Protein 4O2H (pdb70)

Foldseek 3Di:
DDLQPADFDEADPVQANEDELVRLLVDDKDWDDKDFDVVVVVVCVVVVQQFPTKIKTKIWDDIGRVRYIKIKMAIWTQHPVPRDIGGVVLDIDMRYYAYPVRHDPDVVTSVSNSVSCVVVVVVVVNVVNHVVVVD/DLQPADFDEPDVVQANEDELVCLLVDDKDWDDKDWDVVVVVVVVVVVQQFPTKTKTKIWDDIHRVRYIKIKMAIWTQGPVPRDIDGPPLDIDMRYYDVDPDVVVSNSNSVSVVVHPVVVVRVVNHVVVVD

InterPro domains:
  IPR032598 Transcriptional regulator RsaM-like [PF16245] (13-130)

GO terms:
  GO:0042802 identical protein binding (F, IPI)

Organism: Burkholderia cenocepacia (strain ATCC BAA-245 / DSM 16553 / LMG 16656 / NCTC 13227 / J2315 / CF5610) (NCBI:txid216591)

Secondary structure (DSSP, 8-state):
--GGGS--B---TTS----BHHHHHT---EEEEEEE-HHHHHHHHHTT--EEEEEEEEEEE--BTTB--EEEEEEEEEETTT--EEEGGG--EE---B-TTS-B---HHHHHHHHHHHHTTHHHHHHHHHHHTT-/-GGGS--B---TTSPPP--HHHHHT---EEEEEEE-HHHHHHHHTTT--EEEEEEEEEEE--BTTB--EEEEEEEEEETTT--EEEEEEEEEE---------HHHHHHHHHHHTTTHHHHHHHHHHHTT-

Nearest PDB structures (foldseek):
  4o2h-assembly1_A-2  TM=1.007E+00  e=1.535E-26  Burkholderia cenocepacia J2315
  4o2h-assembly2_B-3  TM=9.727E-01  e=3.942E-23  Burkholderia cenocepacia J2315
  6k7d-assembly1_A  TM=4.482E-01  e=2.600E+00  Escherichia coli K-12
  2mzv-assembly1_A  TM=3.251E-01  e=5.460E+00  Sesamum indicum
  4o2h-assembly2_B-3  TM=1.008E+00  e=3.196E-25  Burkholderia cenocepacia J2315

B-factor: mean 65.1, std 18.26, range [24.28, 140.88]

Structure (mmCIF, N/CA/C/O backbone):
data_4O2H
#
_entry.id   4O2H
#
_cell.length_a   69.146
_cell.length_b   69.146
_cell.length_c   216.772
_cell.angle_alpha   90.00
_cell.angle_beta   90.00
_cell.angle_gamma   120.00
#
_symmetry.space_group_name_H-M   'P 61 2 2'
#
loop_
_entity.id
_entity.type
_entity.pdbx_description
1 polymer 'protein BCAM1869'
2 water water
#
loop_
_atom_site.group_PDB
_atom_site.id
_atom_site.type_symbol
_atom_site.label_atom_id
_atom_site.label_alt_id
_atom_site.label_comp_id
_atom_site.label_asym_id
_atom_site.label_entity_id
_atom_site.label_seq_id
_atom_site.pdbx_PDB_ins_code
_atom_site.Cartn_x
_atom_site.Cartn_y
_atom_site.Cartn_z
_atom_site.occupancy
_atom_site.B_iso_or_equiv
_atom_site.auth_seq_id
_atom_site.auth_comp_id
_atom_site.auth_asym_id
_atom_site.auth_atom_id
_atom_site.pdbx_PDB_model_num
ATOM 1 N N . THR A 1 5 ? 22.150 -36.165 7.868 1.00 117.28 2 THR A N 1
ATOM 2 C CA . THR A 1 5 ? 23.604 -36.211 7.682 1.00 117.97 2 THR A CA 1
ATOM 3 C C . THR A 1 5 ? 24.215 -34.795 7.865 1.00 117.53 2 THR A C 1
ATOM 4 O O . THR A 1 5 ? 23.603 -33.928 8.505 1.00 115.62 2 THR A O 1
ATOM 8 N N . SER A 1 6 ? 25.427 -34.576 7.308 1.00 112.23 3 SER A N 1
ATOM 9 C CA . SER A 1 6 ? 26.122 -33.289 7.346 1.00 109.81 3 SER A CA 1
ATOM 10 C C . SER A 1 6 ? 25.373 -32.258 6.479 1.00 107.24 3 SER A C 1
ATOM 11 O O . SER A 1 6 ? 24.719 -32.667 5.503 1.00 103.90 3 SER A O 1
ATOM 14 N N . PRO A 1 7 ? 25.474 -30.928 6.786 1.00 101.38 4 PRO A N 1
ATOM 15 C CA . PRO A 1 7 ? 24.764 -29.923 5.963 1.00 96.04 4 PRO A CA 1
ATOM 16 C C . PRO A 1 7 ? 25.122 -29.970 4.481 1.00 94.57 4 PRO A C 1
ATOM 17 O O . PRO A 1 7 ? 24.321 -29.518 3.678 1.00 91.68 4 PRO A O 1
ATOM 21 N N . LEU A 1 8 ? 26.289 -30.543 4.121 1.00 90.52 5 LEU A N 1
ATOM 22 C CA . LEU A 1 8 ? 26.786 -30.662 2.741 1.00 88.20 5 LEU A CA 1
ATOM 23 C C . LEU A 1 8 ? 25.923 -31.587 1.869 1.00 91.07 5 LEU A C 1
ATOM 24 O O . LEU A 1 8 ? 26.009 -31.537 0.638 1.00 89.05 5 LEU A O 1
ATOM 29 N N . LEU A 1 9 ? 25.111 -32.436 2.506 1.00 88.87 6 LEU A N 1
ATOM 30 C CA . LEU A 1 9 ? 24.227 -33.384 1.826 1.00 87.16 6 LEU A CA 1
ATOM 31 C C . LEU A 1 9 ? 22.761 -33.084 2.150 1.00 86.40 6 LEU A C 1
ATOM 32 O O . LEU A 1 9 ? 21.888 -33.890 1.846 1.00 85.76 6 LEU A O 1
ATOM 37 N N . HIS A 1 10 ? 22.487 -31.905 2.729 1.00 81.45 7 HIS A N 1
ATOM 38 C CA . HIS A 1 10 ? 21.122 -31.453 3.000 1.00 80.63 7 HIS A CA 1
ATOM 39 C C . HIS A 1 10 ? 20.425 -31.189 1.645 1.00 78.77 7 HIS A C 1
ATOM 40 O O . HIS A 1 10 ? 21.121 -30.887 0.666 1.00 76.75 7 HIS A O 1
ATOM 47 N N . PRO A 1 11 ? 19.090 -31.367 1.514 1.00 73.06 8 PRO A N 1
ATOM 48 C CA . PRO A 1 11 ? 18.467 -31.159 0.188 1.00 69.68 8 PRO A CA 1
ATOM 49 C C . PRO A 1 11 ? 18.700 -29.754 -0.393 1.00 68.45 8 PRO A C 1
ATOM 50 O O . PRO A 1 11 ? 18.749 -28.786 0.366 1.00 67.28 8 PRO A O 1
ATOM 54 N N . VAL A 1 12 ? 18.875 -29.659 -1.722 1.00 62.09 9 VAL A N 1
ATOM 55 C CA . VAL A 1 12 ? 18.940 -28.371 -2.445 1.00 59.78 9 VAL A CA 1
ATOM 56 C C . VAL A 1 12 ? 17.470 -27.910 -2.482 1.00 62.40 9 VAL A C 1
ATOM 57 O O . VAL A 1 12 ? 16.664 -28.577 -3.123 1.00 61.16 9 VAL A O 1
ATOM 61 N N . PRO A 1 13 ? 17.045 -26.909 -1.684 1.00 59.82 10 PRO A N 1
ATOM 62 C CA . PRO A 1 13 ? 15.618 -26.544 -1.709 1.00 58.64 10 PRO A CA 1
ATOM 63 C C . PRO A 1 13 ? 15.247 -25.752 -2.945 1.00 61.43 10 PRO A C 1
ATOM 64 O O . PRO A 1 13 ? 16.035 -24.967 -3.452 1.00 60.31 10 PRO A O 1
ATOM 68 N N . GLY A 1 14 ? 14.057 -26.001 -3.441 1.00 57.59 11 GLY A N 1
ATOM 69 C CA . GLY A 1 14 ? 13.512 -25.237 -4.539 1.00 53.67 11 GLY A CA 1
ATOM 70 C C . GLY A 1 14 ? 12.601 -24.193 -3.922 1.00 56.04 11 GLY A C 1
ATOM 71 O O . GLY A 1 14 ? 12.457 -24.115 -2.689 1.00 57.94 11 GLY A O 1
ATOM 72 N N . PRO A 1 15 ? 11.950 -23.368 -4.748 1.00 49.08 12 PRO A N 1
ATOM 73 C CA . PRO A 1 15 ? 10.984 -22.408 -4.195 1.00 48.45 12 PRO A CA 1
ATOM 74 C C . PRO A 1 15 ? 9.824 -23.093 -3.450 1.00 55.08 12 PRO A C 1
ATOM 75 O O . PRO A 1 15 ? 9.631 -24.314 -3.558 1.00 55.69 12 PRO A O 1
ATOM 79 N N . SER A 1 16 ? 8.998 -22.284 -2.769 1.00 50.32 13 SER A N 1
ATOM 80 C CA . SER A 1 16 ? 7.734 -22.728 -2.209 1.00 50.16 13 SER A CA 1
ATOM 81 C C . SER A 1 16 ? 6.836 -23.178 -3.380 1.00 53.92 13 SER A C 1
ATOM 82 O O . SER A 1 16 ? 7.102 -22.759 -4.505 1.00 51.03 13 SER A O 1
ATOM 85 N N . PRO A 1 17 ? 5.756 -23.980 -3.159 1.00 52.11 14 PRO A N 1
ATOM 86 C CA . PRO A 1 17 ? 4.923 -24.433 -4.296 1.00 50.33 14 PRO A CA 1
ATOM 87 C C . PRO A 1 17 ? 4.378 -23.286 -5.169 1.00 54.92 14 PRO A C 1
ATOM 88 O O . PRO A 1 17 ? 4.176 -23.486 -6.363 1.00 55.57 14 PRO A O 1
ATOM 92 N N . ASP A 1 18 ? 4.193 -22.074 -4.601 1.00 52.81 15 ASP A N 1
ATOM 93 C CA . ASP A 1 18 ? 3.706 -20.905 -5.352 1.00 50.88 15 ASP A CA 1
ATOM 94 C C . ASP A 1 18 ? 4.850 -20.203 -6.137 1.00 53.69 15 ASP A C 1
ATOM 95 O O . ASP A 1 18 ? 4.591 -19.213 -6.811 1.00 54.04 15 ASP A O 1
ATOM 100 N N . GLY A 1 19 ? 6.078 -20.742 -6.087 1.00 49.43 16 GLY A N 1
ATOM 101 C CA . GLY A 1 19 ? 7.216 -20.228 -6.862 1.00 46.19 16 GLY A CA 1
ATOM 102 C C . GLY A 1 19 ? 8.145 -19.219 -6.201 1.00 48.28 16 GLY A C 1
ATOM 103 O O . GLY A 1 19 ? 9.126 -18.807 -6.817 1.00 47.18 16 GLY A O 1
ATOM 104 N N . TYR A 1 20 ? 7.866 -18.806 -4.959 1.00 45.24 17 TYR A N 1
ATOM 105 C CA . TYR A 1 20 ? 8.742 -17.865 -4.248 1.00 44.19 17 TYR A CA 1
ATOM 106 C C . TYR A 1 20 ? 9.615 -18.558 -3.247 1.00 48.63 17 TYR A C 1
ATOM 107 O O . TYR A 1 20 ? 9.159 -19.502 -2.604 1.00 48.76 17 TYR A O 1
ATOM 116 N N . VAL A 1 21 ? 10.876 -18.089 -3.124 1.00 46.71 18 VAL A N 1
ATOM 117 C CA . VAL A 1 21 ? 11.875 -18.473 -2.104 1.00 47.73 18 VAL A CA 1
ATOM 118 C C . VAL A 1 21 ? 11.609 -17.557 -0.910 1.00 52.96 18 VAL A C 1
ATOM 119 O O . VAL A 1 21 ? 11.760 -16.345 -1.050 1.00 53.47 18 VAL A O 1
ATOM 123 N N . ARG A 1 22 ? 11.171 -18.101 0.227 1.00 51.52 19 ARG A N 1
ATOM 124 C CA . ARG A 1 22 ? 10.809 -17.282 1.390 1.00 51.01 19 ARG A CA 1
ATOM 125 C C . ARG A 1 22 ? 11.980 -17.055 2.306 1.00 58.01 19 ARG A C 1
ATOM 126 O O . ARG A 1 22 ? 12.631 -18.000 2.751 1.00 59.26 19 ARG A O 1
ATOM 134 N N . LEU A 1 23 ? 12.297 -15.766 2.516 1.00 55.70 20 LEU A N 1
ATOM 135 C CA . LEU A 1 23 ? 13.463 -15.335 3.280 1.00 55.79 20 LEU A CA 1
ATOM 136 C C . LEU A 1 23 ? 13.104 -14.229 4.243 1.00 61.15 20 LEU A C 1
ATOM 137 O O . LEU A 1 23 ? 12.394 -13.288 3.873 1.00 59.74 20 LEU A O 1
ATOM 142 N N . SER A 1 24 ? 13.642 -14.312 5.464 1.00 60.98 21 SER A N 1
ATOM 143 C CA . SER A 1 24 ? 13.437 -13.287 6.490 1.00 62.07 21 SER A CA 1
ATOM 144 C C . SER A 1 24 ? 14.171 -12.000 6.137 1.00 65.88 21 SER A C 1
ATOM 145 O O . SER A 1 24 ? 15.104 -12.003 5.335 1.00 62.69 21 SER A O 1
ATOM 148 N N . GLU A 1 25 ? 13.758 -10.912 6.789 1.00 65.41 22 GLU A N 1
ATOM 149 C CA . GLU A 1 25 ? 14.308 -9.562 6.693 1.00 64.38 22 GLU A CA 1
ATOM 150 C C . GLU A 1 25 ? 15.862 -9.620 6.877 1.00 66.67 22 GLU A C 1
ATOM 151 O O . GLU A 1 25 ? 16.595 -9.036 6.074 1.00 65.38 22 GLU A O 1
ATOM 157 N N . GLY A 1 26 ? 16.309 -10.384 7.882 1.00 62.50 23 GLY A N 1
ATOM 158 C CA . GLY A 1 26 ? 17.707 -10.598 8.226 1.00 62.33 23 GLY A CA 1
ATOM 159 C C . GLY A 1 26 ? 18.473 -11.414 7.212 1.00 63.22 23 GLY A C 1
ATOM 160 O O . GLY A 1 26 ? 19.572 -11.029 6.812 1.00 61.03 23 GLY A O 1
ATOM 161 N N . ALA A 1 27 ? 17.903 -12.555 6.803 1.00 60.66 24 ALA A N 1
ATOM 162 C CA . ALA A 1 27 ? 18.461 -13.448 5.781 1.00 59.93 24 ALA A CA 1
ATOM 163 C C . ALA A 1 27 ? 18.669 -12.711 4.434 1.00 60.80 24 ALA A C 1
ATOM 164 O O . ALA A 1 27 ? 19.599 -13.034 3.691 1.00 60.29 24 ALA A O 1
ATOM 166 N N . LEU A 1 28 ? 17.790 -11.734 4.153 1.00 53.94 25 LEU A N 1
ATOM 167 C CA . LEU A 1 28 ? 17.754 -10.888 2.968 1.00 52.24 25 LEU A CA 1
ATOM 168 C C . LEU A 1 28 ? 18.843 -9.821 3.052 1.00 55.91 25 LEU A C 1
ATOM 169 O O . LEU A 1 28 ? 19.472 -9.509 2.034 1.00 54.05 25 LEU A O 1
ATOM 174 N N . ALA A 1 29 ? 19.097 -9.292 4.266 1.00 51.67 26 ALA A N 1
ATOM 175 C CA . ALA A 1 29 ? 20.172 -8.327 4.516 1.00 50.99 26 ALA A CA 1
ATOM 176 C C . ALA A 1 29 ? 21.567 -9.000 4.370 1.00 56.50 26 ALA A C 1
ATOM 177 O O . ALA A 1 29 ? 22.543 -8.285 4.201 1.00 56.45 26 ALA A O 1
ATOM 179 N N . ALA A 1 30 ? 21.657 -10.358 4.397 1.00 53.12 27 ALA A N 1
ATOM 180 C CA . ALA A 1 30 ? 22.930 -11.067 4.196 1.00 52.25 27 ALA A CA 1
ATOM 181 C C . ALA A 1 30 ? 22.953 -11.825 2.856 1.00 53.44 27 ALA A C 1
ATOM 182 O O . ALA A 1 30 ? 23.896 -12.566 2.592 1.00 53.35 27 ALA A O 1
ATOM 184 N N . LEU A 1 31 ? 21.925 -11.636 2.008 1.00 50.03 28 LEU A N 1
ATOM 185 C CA . LEU A 1 31 ? 21.830 -12.285 0.699 1.00 48.91 28 LEU A CA 1
ATOM 186 C C . LEU A 1 31 ? 23.070 -12.021 -0.177 1.00 51.70 28 LEU A C 1
ATOM 187 O O . LEU A 1 31 ? 23.479 -10.885 -0.382 1.00 49.98 28 LEU A O 1
ATOM 192 N N . VAL A 1 32 ? 23.665 -13.098 -0.656 1.00 51.58 29 VAL A N 1
ATOM 193 C CA . VAL A 1 32 ? 24.872 -13.105 -1.477 1.00 52.96 29 VAL A CA 1
ATOM 194 C C . VAL A 1 32 ? 24.461 -13.126 -2.961 1.00 55.97 29 VAL A C 1
ATOM 195 O O . VAL A 1 32 ? 24.206 -14.182 -3.508 1.00 58.52 29 VAL A O 1
ATOM 199 N N . LEU A 1 33 ? 24.370 -11.974 -3.602 1.00 50.30 30 LEU A N 1
ATOM 200 C CA . LEU A 1 33 ? 24.025 -11.941 -5.026 1.00 48.58 30 LEU A CA 1
ATOM 201 C C . LEU A 1 33 ? 25.234 -11.608 -5.882 1.00 51.00 30 LEU A C 1
ATOM 202 O O . LEU A 1 33 ? 26.080 -10.811 -5.482 1.00 49.33 30 LEU A O 1
ATOM 207 N N . ASP A 1 34 ? 25.302 -12.249 -7.059 1.00 46.86 31 ASP A N 1
ATOM 208 C CA . ASP A 1 34 ? 26.342 -12.074 -8.055 1.00 45.64 31 ASP A CA 1
ATOM 209 C C . ASP A 1 34 ? 25.730 -11.548 -9.319 1.00 45.50 31 ASP A C 1
ATOM 210 O O . ASP A 1 34 ? 24.602 -11.918 -9.641 1.00 43.78 31 ASP A O 1
ATOM 215 N N . HIS A 1 35 ? 26.450 -10.666 -10.015 1.00 41.86 32 HIS A N 1
ATOM 216 C CA . HIS A 1 35 ? 26.030 -10.103 -11.295 1.00 41.20 32 HIS A CA 1
ATOM 217 C C . HIS A 1 35 ? 26.101 -11.201 -12.352 1.00 42.36 32 HIS A C 1
ATOM 218 O O . HIS A 1 35 ? 27.085 -11.920 -12.414 1.00 40.65 32 HIS A O 1
ATOM 225 N N . VAL A 1 36 ? 25.088 -11.276 -13.216 1.00 39.09 33 VAL A N 1
ATOM 226 C CA . VAL A 1 36 ? 24.994 -12.274 -14.290 1.00 38.47 33 VAL A CA 1
ATOM 227 C C . VAL A 1 36 ? 25.046 -11.536 -15.621 1.00 43.74 33 VAL A C 1
ATOM 228 O O . VAL A 1 36 ? 25.846 -11.892 -16.475 1.00 45.41 33 VAL A O 1
ATOM 232 N N . ALA A 1 37 ? 24.190 -10.516 -15.814 1.00 39.35 34 ALA A N 1
ATOM 233 C CA . ALA A 1 37 ? 24.148 -9.806 -17.092 1.00 38.92 34 ALA A CA 1
ATOM 234 C C . ALA A 1 37 ? 23.527 -8.449 -16.946 1.00 42.34 34 ALA A C 1
ATOM 235 O O . ALA A 1 37 ? 22.702 -8.216 -16.089 1.00 40.82 34 ALA A O 1
ATOM 237 N N . SER A 1 38 ? 23.976 -7.538 -17.783 1.00 42.31 35 SER A N 1
ATOM 238 C CA . SER A 1 38 ? 23.530 -6.158 -17.868 1.00 40.29 35 SER A CA 1
ATOM 239 C C . SER A 1 38 ? 23.581 -5.763 -19.333 1.00 44.53 35 SER A C 1
ATOM 240 O O . SER A 1 38 ? 24.399 -6.283 -20.081 1.00 44.60 35 SER A O 1
ATOM 243 N N . GLY A 1 39 ? 22.686 -4.890 -19.741 1.00 40.99 36 GLY A N 1
ATOM 244 C CA . GLY A 1 39 ? 22.654 -4.388 -21.101 1.00 41.52 36 GLY A CA 1
ATOM 245 C C . GLY A 1 39 ? 21.887 -3.100 -21.189 1.00 43.11 36 GLY A C 1
ATOM 246 O O . GLY A 1 39 ? 21.197 -2.707 -20.246 1.00 40.79 36 GLY A O 1
ATOM 247 N N . LEU A 1 40 ? 22.049 -2.417 -22.311 1.00 40.11 37 LEU A N 1
ATOM 248 C CA . LEU A 1 40 ? 21.376 -1.158 -22.568 1.00 39.59 37 LEU A CA 1
ATOM 249 C C . LEU A 1 40 ? 20.012 -1.411 -23.197 1.00 43.93 37 LEU A C 1
ATOM 250 O O . LEU A 1 40 ? 19.857 -2.379 -23.943 1.00 43.40 37 LEU A O 1
ATOM 255 N N . ASP A 1 41 ? 19.008 -0.585 -22.832 1.00 41.86 38 ASP A N 1
ATOM 256 C CA . ASP A 1 41 ? 17.662 -0.625 -23.438 1.00 42.55 38 ASP A CA 1
ATOM 257 C C . ASP A 1 41 ? 17.358 0.791 -24.017 1.00 44.43 38 ASP A C 1
ATOM 258 O O . ASP A 1 41 ? 16.861 1.638 -23.274 1.00 42.99 38 ASP A O 1
ATOM 263 N N . PRO A 1 42 ? 17.638 1.065 -25.324 1.00 44.10 39 PRO A N 1
ATOM 264 C CA . PRO A 1 42 ? 17.393 2.430 -25.878 1.00 45.87 39 PRO A CA 1
ATOM 265 C C . PRO A 1 42 ? 15.909 2.835 -25.881 1.00 51.55 39 PRO A C 1
ATOM 266 O O . PRO A 1 42 ? 15.588 4.024 -25.831 1.00 54.35 39 PRO A O 1
ATOM 270 N N . SER A 1 43 ? 15.018 1.855 -25.922 1.00 47.24 40 SER A N 1
ATOM 271 C CA . SER A 1 43 ? 13.579 2.083 -25.862 1.00 48.82 40 SER A CA 1
ATOM 272 C C . SER A 1 43 ? 13.173 2.569 -24.451 1.00 50.83 40 SER A C 1
ATOM 273 O O . SER A 1 43 ? 12.391 3.499 -24.349 1.00 53.54 40 SER A O 1
ATOM 276 N N . LEU A 1 44 ? 13.735 1.987 -23.388 1.00 43.98 41 LEU A N 1
ATOM 277 C CA . LEU A 1 44 ? 13.513 2.432 -22.016 1.00 42.99 41 LEU A CA 1
ATOM 278 C C . LEU A 1 44 ? 14.094 3.841 -21.814 1.00 47.93 41 LEU A C 1
ATOM 279 O O . LEU A 1 44 ? 13.421 4.694 -21.224 1.00 46.89 41 LEU A O 1
ATOM 284 N N . LEU A 1 45 ? 15.321 4.082 -22.347 1.00 44.66 42 LEU A N 1
ATOM 285 C CA . LEU A 1 45 ? 16.028 5.352 -22.249 1.00 45.38 42 LEU A CA 1
ATOM 286 C C . LEU A 1 45 ? 15.173 6.505 -22.848 1.00 51.87 42 LEU A C 1
ATOM 287 O O . LEU A 1 45 ? 15.043 7.559 -22.218 1.00 50.26 42 LEU A O 1
ATOM 292 N N . ALA A 1 46 ? 14.585 6.284 -24.036 1.00 50.25 43 ALA A N 1
ATOM 293 C CA . ALA A 1 46 ? 13.723 7.292 -24.657 1.00 52.63 43 ALA A CA 1
ATOM 294 C C . ALA A 1 46 ? 12.467 7.478 -23.812 1.00 58.14 43 ALA A C 1
ATOM 295 O O . ALA A 1 46 ? 11.989 8.605 -23.653 1.00 59.31 43 ALA A O 1
ATOM 297 N N . GLU A 1 47 ? 11.949 6.366 -23.279 1.00 52.05 44 GLU A N 1
ATOM 298 C CA . GLU A 1 47 ? 10.754 6.313 -22.470 1.00 54.41 44 GLU A CA 1
ATOM 299 C C . GLU A 1 47 ? 10.909 7.187 -21.204 1.00 58.32 44 GLU A C 1
ATOM 300 O O . GLU A 1 47 ? 10.031 8.000 -20.933 1.00 59.37 44 GLU A O 1
ATOM 306 N N . LEU A 1 48 ? 12.034 7.048 -20.464 1.00 53.31 45 LEU A N 1
ATOM 307 C CA . LEU A 1 48 ? 12.354 7.823 -19.258 1.00 51.19 45 LEU A CA 1
ATOM 308 C C . LEU A 1 48 ? 12.520 9.313 -19.594 1.00 56.72 45 LEU A C 1
ATOM 309 O O . LEU A 1 48 ? 12.011 10.169 -18.862 1.00 56.17 45 LEU A O 1
ATOM 314 N N . ARG A 1 49 ? 13.227 9.618 -20.708 1.00 53.41 46 ARG A N 1
ATOM 315 C CA . ARG A 1 49 ? 13.471 10.984 -21.163 1.00 55.26 46 ARG A CA 1
ATOM 316 C C . ARG A 1 49 ? 12.163 11.692 -21.510 1.00 62.21 46 ARG A C 1
ATOM 317 O O . ARG A 1 49 ? 12.061 12.892 -21.320 1.00 62.16 46 ARG A O 1
ATOM 325 N N . ASP A 1 50 ? 11.160 10.929 -21.959 1.00 61.77 47 ASP A N 1
ATOM 326 C CA . ASP A 1 50 ? 9.809 11.366 -22.308 1.00 63.43 47 ASP A CA 1
ATOM 327 C C . ASP A 1 50 ? 9.001 11.712 -21.056 1.00 68.18 47 ASP A C 1
ATOM 328 O O . ASP A 1 50 ? 8.029 12.475 -21.124 1.00 68.83 47 ASP A O 1
ATOM 333 N N . ASN A 1 51 ? 9.406 11.130 -19.919 1.00 62.74 48 ASN A N 1
ATOM 334 C CA . ASN A 1 51 ? 8.779 11.338 -18.618 1.00 62.69 48 ASN A CA 1
ATOM 335 C C . ASN A 1 51 ? 9.656 12.252 -17.750 1.00 63.98 48 ASN A C 1
ATOM 336 O O . ASN A 1 51 ? 9.662 12.109 -16.537 1.00 64.05 48 ASN A O 1
ATOM 341 N N . ALA A 1 52 ? 10.410 13.178 -18.391 1.00 58.75 49 ALA A N 1
ATOM 342 C CA . ALA A 1 52 ? 11.252 14.219 -17.774 1.00 59.05 49 ALA A CA 1
ATOM 343 C C . ALA A 1 52 ? 12.430 13.700 -16.901 1.00 60.82 49 ALA A C 1
ATOM 344 O O . ALA A 1 52 ? 12.979 14.464 -16.088 1.00 61.32 49 ALA A O 1
ATOM 346 N N . ILE A 1 53 ? 12.868 12.457 -17.113 1.00 54.33 50 ILE A N 1
ATOM 347 C CA . ILE A 1 53 ? 14.028 11.946 -16.383 1.00 52.32 50 ILE A CA 1
ATOM 348 C C . ILE A 1 53 ? 15.250 12.260 -17.255 1.00 57.64 50 ILE A C 1
ATOM 349 O O . ILE A 1 53 ? 15.277 11.857 -18.423 1.00 56.77 50 ILE A O 1
ATOM 354 N N . ASP A 1 54 ? 16.246 12.997 -16.702 1.00 54.73 51 ASP A N 1
ATOM 355 C CA . ASP A 1 54 ? 17.480 13.318 -17.421 1.00 54.52 51 ASP A CA 1
ATOM 356 C C . ASP A 1 54 ? 18.492 12.142 -17.292 1.00 55.55 51 ASP A C 1
ATOM 357 O O . ASP A 1 54 ? 19.440 12.194 -16.495 1.00 53.17 51 ASP A O 1
ATOM 362 N N . ALA A 1 55 ? 18.256 11.074 -18.075 1.00 50.96 52 ALA A N 1
ATOM 363 C CA . ALA A 1 55 ? 19.098 9.880 -18.031 1.00 49.30 52 ALA A CA 1
ATOM 364 C C . ALA A 1 55 ? 20.068 9.834 -19.205 1.00 52.77 52 ALA A C 1
ATOM 365 O O . ALA A 1 55 ? 19.698 10.108 -20.345 1.00 51.33 52 ALA A O 1
ATOM 367 N N . ARG A 1 56 ? 21.318 9.487 -18.904 1.00 51.27 53 ARG A N 1
ATOM 368 C CA . ARG A 1 56 ? 22.377 9.306 -19.898 1.00 52.78 53 ARG A CA 1
ATOM 369 C C . ARG A 1 56 ? 22.231 7.945 -20.577 1.00 54.26 53 ARG A C 1
ATOM 370 O O . ARG A 1 56 ? 22.388 7.836 -21.785 1.00 53.52 53 ARG A O 1
ATOM 378 N N . LEU A 1 57 ? 21.996 6.894 -19.756 1.00 48.71 54 LEU A N 1
ATOM 379 C CA . LEU A 1 57 ? 21.821 5.508 -20.184 1.00 47.40 54 LEU A CA 1
ATOM 380 C C . LEU A 1 57 ? 20.706 4.858 -19.381 1.00 49.24 54 LEU A C 1
ATOM 381 O O . LEU A 1 57 ? 20.448 5.266 -18.241 1.00 48.25 54 LEU A O 1
ATOM 386 N N . ALA A 1 58 ? 20.108 3.797 -19.938 1.00 42.98 55 ALA A N 1
ATOM 387 C CA . ALA A 1 58 ? 19.127 2.995 -19.258 1.00 41.60 55 ALA A CA 1
ATOM 388 C C . ALA A 1 58 ? 19.258 1.574 -19.723 1.00 47.03 55 ALA A C 1
ATOM 389 O O . ALA A 1 58 ? 19.622 1.325 -20.879 1.00 48.87 55 ALA A O 1
ATOM 391 N N . GLY A 1 59 ? 18.908 0.637 -18.852 1.00 40.07 56 GLY A N 1
ATOM 392 C CA . GLY A 1 59 ? 18.974 -0.762 -19.229 1.00 38.55 56 GLY A CA 1
ATOM 393 C C . GLY A 1 59 ? 18.479 -1.688 -18.161 1.00 41.89 56 GLY A C 1
ATOM 394 O O . GLY A 1 59 ? 17.881 -1.264 -17.166 1.00 40.45 56 GLY A O 1
ATOM 395 N N . TYR A 1 60 ? 18.797 -2.957 -18.368 1.00 39.93 57 TYR A N 1
ATOM 396 C CA . TYR A 1 60 ? 18.459 -4.083 -17.534 1.00 39.41 57 TYR A CA 1
ATOM 397 C C . TYR A 1 60 ? 19.729 -4.628 -16.869 1.00 44.23 57 TYR A C 1
ATOM 398 O O . TYR A 1 60 ? 20.856 -4.372 -17.309 1.00 42.59 57 TYR A O 1
ATOM 407 N N . THR A 1 61 ? 19.519 -5.376 -15.802 1.00 37.80 58 THR A N 1
ATOM 408 C CA . THR A 1 61 ? 20.547 -6.117 -15.091 1.00 37.72 58 THR A CA 1
ATOM 409 C C . THR A 1 61 ? 19.861 -7.311 -14.431 1.00 40.46 58 THR A C 1
ATOM 410 O O . THR A 1 61 ? 18.697 -7.221 -14.062 1.00 37.07 58 THR A O 1
ATOM 414 N N . GLU A 1 62 ? 20.577 -8.441 -14.418 1.00 39.52 59 GLU A N 1
ATOM 415 C CA . GLU A 1 62 ? 20.219 -9.748 -13.884 1.00 39.74 59 GLU A CA 1
ATOM 416 C C . GLU A 1 62 ? 21.307 -10.237 -12.928 1.00 42.70 59 GLU A C 1
ATOM 417 O O . GLU A 1 62 ? 22.478 -10.219 -13.277 1.00 41.66 59 GLU A O 1
ATOM 423 N N . TRP A 1 63 ? 20.897 -10.620 -11.710 1.00 37.33 60 TRP A N 1
ATOM 424 C CA . TRP A 1 63 ? 21.748 -11.053 -10.605 1.00 37.13 60 TRP A CA 1
ATOM 425 C C . TRP A 1 63 ? 21.194 -12.367 -10.051 1.00 40.85 60 TRP A C 1
ATOM 426 O O . TRP A 1 63 ? 20.018 -12.681 -10.252 1.00 38.21 60 TRP A O 1
ATOM 437 N N . HIS A 1 64 ? 22.048 -13.175 -9.433 1.00 39.15 61 HIS A N 1
ATOM 438 C CA . HIS A 1 64 ? 21.562 -14.447 -8.902 1.00 39.42 61 HIS A CA 1
ATOM 439 C C . HIS A 1 64 ? 22.417 -14.921 -7.721 1.00 45.11 61 HIS A C 1
ATOM 440 O O . HIS A 1 64 ? 23.531 -14.447 -7.493 1.00 44.67 61 HIS A O 1
ATOM 447 N N . ARG A 1 65 ? 21.844 -15.825 -6.946 1.00 45.45 62 ARG A N 1
ATOM 448 C CA . ARG A 1 65 ? 22.505 -16.558 -5.870 1.00 46.99 62 ARG A CA 1
ATOM 449 C C . ARG A 1 65 ? 22.362 -17.985 -6.248 1.00 50.83 62 ARG A C 1
ATOM 450 O O . ARG A 1 65 ? 21.221 -18.482 -6.371 1.00 50.89 62 ARG A O 1
ATOM 458 N N . THR A 1 66 ? 23.512 -18.633 -6.507 1.00 47.42 63 THR A N 1
ATOM 459 C CA . THR A 1 66 ? 23.546 -20.020 -6.974 1.00 50.20 63 THR A CA 1
ATOM 460 C C . THR A 1 66 ? 23.010 -20.992 -5.890 1.00 56.23 63 THR A C 1
ATOM 461 O O . THR A 1 66 ? 23.106 -20.711 -4.683 1.00 54.44 63 THR A O 1
ATOM 465 N N . ALA A 1 67 ? 22.404 -22.108 -6.351 1.00 54.22 64 ALA A N 1
ATOM 466 C CA . ALA A 1 67 ? 21.849 -23.129 -5.477 1.00 56.63 64 ALA A CA 1
ATOM 467 C C . ALA A 1 67 ? 22.968 -23.974 -4.855 1.00 64.90 64 ALA A C 1
ATOM 468 O O . ALA A 1 67 ? 24.045 -24.107 -5.436 1.00 65.17 64 ALA A O 1
ATOM 470 N N . GLY A 1 68 ? 22.673 -24.534 -3.686 1.00 63.68 65 GLY A N 1
ATOM 471 C CA . GLY A 1 68 ? 23.553 -25.382 -2.888 1.00 65.44 65 GLY A CA 1
ATOM 472 C C . GLY A 1 68 ? 22.728 -26.052 -1.813 1.00 70.51 65 GLY A C 1
ATOM 473 O O . GLY A 1 68 ? 21.515 -25.819 -1.730 1.00 69.03 65 GLY A O 1
ATOM 474 N N . ALA A 1 69 ? 23.363 -26.896 -0.995 1.00 69.48 66 ALA A N 1
ATOM 475 C CA . ALA A 1 69 ? 22.689 -27.603 0.089 1.00 72.53 66 ALA A CA 1
ATOM 476 C C . ALA A 1 69 ? 22.061 -26.621 1.085 1.00 76.21 66 ALA A C 1
ATOM 477 O O . ALA A 1 69 ? 22.758 -25.788 1.644 1.00 77.25 66 ALA A O 1
ATOM 479 N N . GLY A 1 70 ? 20.742 -26.681 1.232 1.00 72.16 67 GLY A N 1
ATOM 480 C CA . GLY A 1 70 ? 19.975 -25.807 2.117 1.00 71.08 67 GLY A CA 1
ATOM 481 C C . GLY A 1 70 ? 19.936 -24.353 1.681 1.00 72.30 67 GLY A C 1
ATOM 482 O O . GLY A 1 70 ? 19.557 -23.487 2.476 1.00 71.90 67 GLY A O 1
ATOM 483 N N . VAL A 1 71 ? 20.357 -24.072 0.411 1.00 65.63 68 VAL A N 1
ATOM 484 C CA . VAL A 1 71 ? 20.431 -22.742 -0.205 1.00 60.42 68 VAL A CA 1
ATOM 485 C C . VAL A 1 71 ? 19.690 -22.779 -1.567 1.00 61.49 68 VAL A C 1
ATOM 486 O O . VAL A 1 71 ? 20.148 -23.421 -2.523 1.00 61.82 68 VAL A O 1
ATOM 490 N N . ALA A 1 72 ? 18.540 -22.100 -1.644 1.00 53.47 69 ALA A N 1
ATOM 491 C CA . ALA A 1 72 ? 17.768 -22.095 -2.875 1.00 50.79 69 ALA A CA 1
ATOM 492 C C . ALA A 1 72 ? 18.351 -21.096 -3.903 1.00 53.51 69 ALA A C 1
ATOM 493 O O . ALA A 1 72 ? 19.032 -20.126 -3.545 1.00 53.59 69 ALA A O 1
ATOM 495 N N . TYR A 1 73 ? 18.101 -21.367 -5.192 1.00 49.20 70 TYR A N 1
ATOM 496 C CA . TYR A 1 73 ? 18.510 -20.504 -6.284 1.00 46.34 70 TYR A CA 1
ATOM 497 C C . TYR A 1 73 ? 17.659 -19.243 -6.227 1.00 49.19 70 TYR A C 1
ATOM 498 O O . TYR A 1 73 ? 16.444 -19.344 -6.132 1.00 49.50 70 TYR A O 1
ATOM 507 N N . VAL A 1 74 ? 18.300 -18.083 -6.171 1.00 45.39 71 VAL A N 1
ATOM 508 C CA . VAL A 1 74 ? 17.616 -16.792 -6.097 1.00 43.75 71 VAL A CA 1
ATOM 509 C C . VAL A 1 74 ? 17.969 -15.945 -7.347 1.00 46.05 71 VAL A C 1
ATOM 510 O O . VAL A 1 74 ? 19.143 -15.874 -7.686 1.00 44.83 71 VAL A O 1
ATOM 514 N N . THR A 1 75 ? 16.952 -15.361 -8.033 1.00 40.13 72 THR A N 1
ATOM 515 C CA . THR A 1 75 ? 17.106 -14.430 -9.186 1.00 38.52 72 THR A CA 1
ATOM 516 C C . THR A 1 75 ? 16.554 -13.066 -8.827 1.00 40.53 72 THR A C 1
ATOM 517 O O . THR A 1 75 ? 15.500 -12.962 -8.202 1.00 41.49 72 THR A O 1
ATOM 521 N N . VAL A 1 76 ? 17.264 -12.035 -9.187 1.00 35.75 73 VAL A N 1
ATOM 522 C CA . VAL A 1 76 ? 16.912 -10.652 -8.916 1.00 35.18 73 VAL A CA 1
ATOM 523 C C . VAL A 1 76 ? 17.339 -9.850 -10.129 1.00 39.73 73 VAL A C 1
ATOM 524 O O . VAL A 1 76 ? 18.523 -9.865 -10.516 1.00 39.38 73 VAL A O 1
ATOM 528 N N . GLY A 1 77 ? 16.365 -9.186 -10.729 1.00 35.67 74 GLY A N 1
ATOM 529 C CA . GLY A 1 77 ? 16.584 -8.348 -11.897 1.00 35.21 74 GLY A CA 1
ATOM 530 C C . GLY A 1 77 ? 15.831 -7.052 -11.788 1.00 39.01 74 GLY A C 1
ATOM 531 O O . GLY A 1 77 ? 14.864 -6.947 -11.044 1.00 38.14 74 GLY A O 1
ATOM 532 N N . TRP A 1 78 ? 16.319 -6.039 -12.458 1.00 36.86 75 TRP A N 1
ATOM 533 C CA . TRP A 1 78 ? 15.685 -4.731 -12.427 1.00 37.08 75 TRP A CA 1
ATOM 534 C C . TRP A 1 78 ? 16.161 -3.902 -13.605 1.00 41.38 75 TRP A C 1
ATOM 535 O O . TRP A 1 78 ? 17.175 -4.224 -14.257 1.00 41.86 75 TRP A O 1
ATOM 546 N N . ASP A 1 79 ? 15.426 -2.818 -13.852 1.00 38.95 76 ASP A N 1
ATOM 547 C CA . ASP A 1 79 ? 15.766 -1.763 -14.806 1.00 39.38 76 ASP A CA 1
ATOM 548 C C . ASP A 1 79 ? 16.461 -0.654 -14.063 1.00 43.25 76 ASP A C 1
ATOM 549 O O . ASP A 1 79 ? 16.103 -0.328 -12.914 1.00 42.44 76 ASP A O 1
ATOM 554 N N . TRP A 1 80 ? 17.489 -0.088 -14.700 1.00 40.75 77 TRP A N 1
ATOM 555 C CA . TRP A 1 80 ? 18.263 1.011 -14.102 1.00 39.50 77 TRP A CA 1
ATOM 556 C C . TRP A 1 80 ? 18.422 2.158 -15.099 1.00 41.48 77 TRP A C 1
ATOM 557 O O . TRP A 1 80 ? 18.182 1.991 -16.276 1.00 41.09 77 TRP A O 1
ATOM 568 N N . TYR A 1 81 ? 18.844 3.306 -14.618 1.00 39.29 78 TYR A N 1
ATOM 569 C CA . TYR A 1 81 ? 19.200 4.436 -15.439 1.00 40.36 78 TYR A CA 1
ATOM 570 C C . TYR A 1 81 ? 20.358 5.123 -14.781 1.00 46.10 78 TYR A C 1
ATOM 571 O O . TYR A 1 81 ? 20.529 5.070 -13.554 1.00 44.35 78 TYR A O 1
ATOM 580 N N . LEU A 1 82 ? 21.172 5.748 -15.614 1.00 44.34 79 LEU A N 1
ATOM 581 C CA . LEU A 1 82 ? 22.309 6.503 -15.167 1.00 43.95 79 LEU A CA 1
ATOM 582 C C . LEU A 1 82 ? 21.976 7.986 -15.334 1.00 48.98 79 LEU A C 1
ATOM 583 O O . LEU A 1 82 ? 21.787 8.446 -16.461 1.00 49.53 79 LEU A O 1
ATOM 588 N N . GLU A 1 83 ? 21.891 8.734 -14.205 1.00 58.80 80 GLU A N 1
ATOM 589 C CA . GLU A 1 83 ? 21.597 10.167 -14.223 1.00 62.82 80 GLU A CA 1
ATOM 590 C C . GLU A 1 83 ? 22.726 10.937 -14.868 1.00 70.09 80 GLU A C 1
ATOM 591 O O . GLU A 1 83 ? 23.898 10.601 -14.664 1.00 70.49 80 GLU A O 1
ATOM 597 N N . ARG A 1 84 ? 22.373 11.928 -15.689 1.00 68.28 81 ARG A N 1
ATOM 598 C CA . ARG A 1 84 ? 23.343 12.764 -16.362 1.00 72.51 81 ARG A CA 1
ATOM 599 C C . ARG A 1 84 ? 24.053 13.683 -15.339 1.00 81.44 81 ARG A C 1
ATOM 600 O O . ARG A 1 84 ? 25.285 13.718 -15.295 1.00 82.70 81 ARG A O 1
ATOM 608 N N . ALA A 1 85 ? 23.263 14.355 -14.484 1.00 80.65 82 ALA A N 1
ATOM 609 C CA . ALA A 1 85 ? 23.710 15.367 -13.523 1.00 85.49 82 ALA A CA 1
ATOM 610 C C . ALA A 1 85 ? 24.771 14.882 -12.544 1.00 89.86 82 ALA A C 1
ATOM 611 O O . ALA A 1 85 ? 25.860 15.463 -12.455 1.00 94.56 82 ALA A O 1
ATOM 613 N N . THR A 1 86 ? 24.436 13.833 -11.825 1.00 80.58 83 THR A N 1
ATOM 614 C CA . THR A 1 86 ? 25.167 13.270 -10.718 1.00 78.31 83 THR A CA 1
ATOM 615 C C . THR A 1 86 ? 26.069 12.097 -11.062 1.00 78.97 83 THR A C 1
ATOM 616 O O . THR A 1 86 ? 26.980 11.793 -10.287 1.00 79.92 83 THR A O 1
ATOM 620 N N . GLY A 1 87 ? 25.784 11.407 -12.153 1.00 71.45 84 GLY A N 1
ATOM 621 C CA . GLY A 1 87 ? 26.508 10.192 -12.510 1.00 68.76 84 GLY A CA 1
ATOM 622 C C . GLY A 1 87 ? 26.063 9.037 -11.625 1.00 66.96 84 GLY A C 1
ATOM 623 O O . GLY A 1 87 ? 26.738 8.001 -11.543 1.00 65.00 84 GLY A O 1
ATOM 624 N N . THR A 1 88 ? 24.898 9.192 -10.968 1.00 60.53 85 THR A N 1
ATOM 625 C CA . THR A 1 88 ? 24.410 8.155 -10.074 1.00 57.23 85 THR A CA 1
ATOM 626 C C . THR A 1 88 ? 23.482 7.155 -10.801 1.00 56.30 85 THR A C 1
ATOM 627 O O . THR A 1 88 ? 22.615 7.546 -11.581 1.00 56.46 85 THR A O 1
ATOM 631 N N . PHE A 1 89 ? 23.688 5.874 -10.527 1.00 48.48 86 PHE A N 1
ATOM 632 C CA . PHE A 1 89 ? 22.862 4.778 -11.012 1.00 44.94 86 PHE A CA 1
ATOM 633 C C . PHE A 1 89 ? 21.661 4.663 -10.124 1.00 47.81 86 PHE A C 1
ATOM 634 O O . PHE A 1 89 ? 21.800 4.771 -8.908 1.00 46.98 86 PHE A O 1
ATOM 642 N N . VAL A 1 90 ? 20.478 4.490 -10.732 1.00 43.68 87 VAL A N 1
ATOM 643 C CA . VAL A 1 90 ? 19.190 4.477 -10.069 1.00 42.96 87 VAL A CA 1
ATOM 644 C C . VAL A 1 90 ? 18.390 3.246 -10.503 1.00 47.56 87 VAL A C 1
ATOM 645 O O . VAL A 1 90 ? 18.308 2.973 -11.698 1.00 47.60 87 VAL A O 1
ATOM 649 N N . ILE A 1 91 ? 17.725 2.573 -9.544 1.00 44.42 88 ILE A N 1
ATOM 650 C CA . ILE A 1 91 ? 16.757 1.509 -9.793 1.00 42.61 88 ILE A CA 1
ATOM 651 C C . ILE A 1 91 ? 15.493 2.212 -10.205 1.00 51.01 88 ILE A C 1
ATOM 652 O O . ILE A 1 91 ? 14.907 2.929 -9.390 1.00 53.59 88 ILE A O 1
ATOM 657 N N . ALA A 1 92 ? 15.094 2.057 -11.474 1.00 47.95 89 ALA A N 1
ATOM 658 C CA . ALA A 1 92 ? 13.919 2.694 -12.043 1.00 49.17 89 ALA A CA 1
ATOM 659 C C . ALA A 1 92 ? 12.625 2.285 -11.281 1.00 54.92 89 ALA A C 1
ATOM 660 O O . ALA A 1 92 ? 12.265 1.103 -11.225 1.00 53.56 89 ALA A O 1
ATOM 662 N N . GLY A 1 93 ? 11.990 3.275 -10.649 1.00 54.46 90 GLY A N 1
ATOM 663 C CA . GLY A 1 93 ? 10.762 3.117 -9.865 1.00 55.18 90 GLY A CA 1
ATOM 664 C C . GLY A 1 93 ? 10.915 2.317 -8.579 1.00 58.11 90 GLY A C 1
ATOM 665 O O . GLY A 1 93 ? 9.915 2.013 -7.918 1.00 57.92 90 GLY A O 1
ATOM 666 N N . GLY A 1 94 ? 12.162 1.959 -8.244 1.00 53.31 91 GLY A N 1
ATOM 667 C CA . GLY A 1 94 ? 12.498 1.098 -7.110 1.00 51.91 91 GLY A CA 1
ATOM 668 C C . GLY A 1 94 ? 11.957 -0.303 -7.340 1.00 55.83 91 GLY A C 1
ATOM 669 O O . GLY A 1 94 ? 11.880 -1.089 -6.401 1.00 57.51 91 GLY A O 1
ATOM 670 N N . ASP A 1 95 ? 11.521 -0.612 -8.591 1.00 50.34 92 ASP A N 1
ATOM 671 C CA . ASP A 1 95 ? 10.940 -1.892 -8.982 1.00 49.21 92 ASP A CA 1
ATOM 672 C C . ASP A 1 95 ? 12.020 -2.944 -9.113 1.00 51.20 92 ASP A C 1
ATOM 673 O O . ASP A 1 95 ? 13.021 -2.724 -9.775 1.00 51.77 92 ASP A O 1
ATOM 678 N N . VAL A 1 96 ? 11.828 -4.077 -8.472 1.00 46.78 93 VAL A N 1
ATOM 679 C CA . VAL A 1 96 ? 12.797 -5.166 -8.477 1.00 44.87 93 VAL A CA 1
ATOM 680 C C . VAL A 1 96 ? 12.018 -6.429 -8.743 1.00 48.06 93 VAL A C 1
ATOM 681 O O . VAL A 1 96 ? 11.045 -6.702 -8.029 1.00 49.04 93 VAL A O 1
ATOM 685 N N . ARG A 1 97 ? 12.423 -7.184 -9.780 1.00 41.41 94 ARG A N 1
ATOM 686 C CA . ARG A 1 97 ? 11.804 -8.448 -10.105 1.00 41.04 94 ARG A CA 1
ATOM 687 C C . ARG A 1 97 ? 12.679 -9.558 -9.548 1.00 45.66 94 ARG A C 1
ATOM 688 O O . ARG A 1 97 ? 13.886 -9.539 -9.754 1.00 45.24 94 ARG A O 1
ATOM 696 N N . SER A 1 98 ? 12.065 -10.527 -8.836 1.00 41.52 95 SER A N 1
ATOM 697 C CA . SER A 1 98 ? 12.773 -11.659 -8.243 1.00 41.06 95 SER A CA 1
ATOM 698 C C . SER A 1 98 ? 11.859 -12.842 -8.034 1.00 47.08 95 SER A C 1
ATOM 699 O O . SER A 1 98 ? 10.663 -12.755 -8.307 1.00 48.45 95 SER A O 1
ATOM 702 N N . ASN A 1 99 ? 12.431 -13.944 -7.505 1.00 44.24 96 ASN A N 1
ATOM 703 C CA . ASN A 1 99 ? 11.710 -15.160 -7.125 1.00 45.13 96 ASN A CA 1
ATOM 704 C C . ASN A 1 99 ? 11.640 -15.217 -5.606 1.00 46.95 96 ASN A C 1
ATOM 705 O O . ASN A 1 99 ? 11.500 -16.292 -5.028 1.00 47.87 96 ASN A O 1
ATOM 710 N N . VAL A 1 100 ? 11.783 -14.053 -4.959 1.00 42.16 97 VAL A N 1
ATOM 711 C CA . VAL A 1 100 ? 11.766 -13.930 -3.500 1.00 41.31 97 VAL A CA 1
ATOM 712 C C . VAL A 1 100 ? 10.466 -13.342 -2.976 1.00 47.17 97 VAL A C 1
ATOM 713 O O . VAL A 1 100 ? 9.946 -12.376 -3.515 1.00 46.04 97 VAL A O 1
ATOM 725 N N . A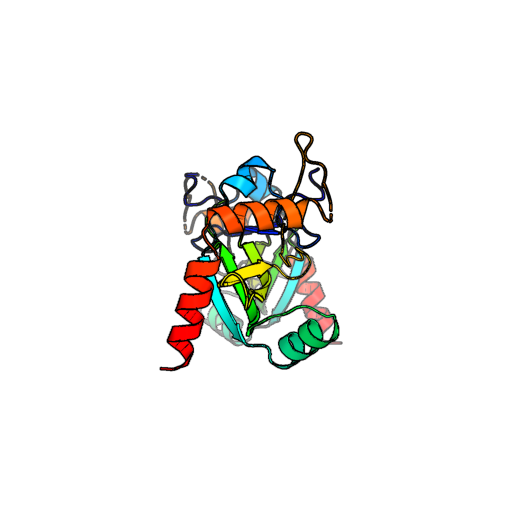LA A 1 102 ? 9.587 -11.887 0.833 1.00 51.77 99 ALA A N 1
ATOM 726 C CA . ALA A 1 102 ? 10.068 -11.598 2.177 1.00 52.67 99 ALA A CA 1
ATOM 727 C C . ALA A 1 102 ? 8.979 -11.868 3.198 1.00 58.38 99 ALA A C 1
ATOM 728 O O . ALA A 1 102 ? 7.808 -11.521 3.002 1.00 58.32 99 ALA A O 1
ATOM 730 N N . ILE A 1 103 ? 9.367 -12.532 4.282 1.00 56.84 100 ILE A N 1
ATOM 731 C CA . ILE A 1 103 ? 8.456 -12.920 5.349 1.00 60.17 100 ILE A CA 1
ATOM 732 C C . ILE A 1 103 ? 8.817 -12.174 6.633 1.00 67.45 100 ILE A C 1
ATOM 733 O O . ILE A 1 103 ? 9.944 -11.703 6.757 1.00 64.87 100 ILE A O 1
ATOM 738 N N . ASP A 1 104 ? 7.862 -12.060 7.581 1.00 68.32 101 ASP A N 1
ATOM 739 C CA . ASP A 1 104 ? 8.118 -11.380 8.842 1.00 69.87 101 ASP A CA 1
ATOM 740 C C . ASP A 1 104 ? 8.571 -12.383 9.938 1.00 76.20 101 ASP A C 1
ATOM 741 O O . ASP A 1 104 ? 8.864 -13.554 9.645 1.00 75.19 101 ASP A O 1
ATOM 746 N N . ALA A 1 105 ? 8.639 -11.890 11.194 1.00 75.05 102 ALA A N 1
ATOM 747 C CA . ALA A 1 105 ? 9.028 -12.628 12.396 1.00 78.90 102 ALA A CA 1
ATOM 748 C C . ALA A 1 105 ? 8.116 -13.827 12.669 1.00 86.56 102 ALA A C 1
ATOM 749 O O . ALA A 1 105 ? 8.590 -14.842 13.187 1.00 86.71 102 ALA A O 1
ATOM 751 N N . LYS A 1 106 ? 6.819 -13.710 12.323 1.00 86.44 103 LYS A N 1
ATOM 752 C CA . LYS A 1 106 ? 5.837 -14.785 12.513 1.00 90.82 103 LYS A CA 1
ATOM 753 C C . LYS A 1 106 ? 5.816 -15.754 11.302 1.00 92.69 103 LYS A C 1
ATOM 754 O O . LYS A 1 106 ? 5.139 -16.786 11.360 1.00 97.06 103 LYS A O 1
ATOM 760 N N . GLY A 1 107 ? 6.583 -15.433 10.253 1.00 82.68 104 GLY A N 1
ATOM 761 C CA . GLY A 1 107 ? 6.714 -16.252 9.048 1.00 79.55 104 GLY A CA 1
ATOM 762 C C . GLY A 1 107 ? 5.714 -15.953 7.950 1.00 80.23 104 GLY A C 1
ATOM 763 O O . GLY A 1 107 ? 5.667 -16.659 6.939 1.00 78.08 104 GLY A O 1
ATOM 764 N N . ALA A 1 108 ? 4.897 -14.915 8.157 1.00 76.92 105 ALA A N 1
ATOM 765 C CA . ALA A 1 108 ? 3.881 -14.434 7.226 1.00 75.29 105 ALA A CA 1
ATOM 766 C C . ALA A 1 108 ? 4.517 -13.535 6.170 1.00 74.20 105 ALA A C 1
ATOM 767 O O . ALA A 1 108 ? 5.471 -12.812 6.462 1.00 70.64 105 ALA A O 1
ATOM 769 N N . ASP A 1 109 ? 3.999 -13.599 4.935 1.00 71.06 106 ASP A N 1
ATOM 770 C CA . ASP A 1 109 ? 4.471 -12.803 3.799 1.00 65.83 106 ASP A CA 1
ATOM 771 C C . ASP A 1 109 ? 4.302 -11.318 4.068 1.00 71.98 106 ASP A C 1
ATOM 772 O O . ASP A 1 109 ? 3.352 -10.927 4.746 1.00 74.15 106 ASP A O 1
ATOM 777 N N . ILE A 1 110 ? 5.203 -10.488 3.533 1.00 54.37 107 ILE A N 1
ATOM 778 C CA . ILE A 1 110 ? 5.060 -9.051 3.739 1.00 55.61 107 ILE A CA 1
ATOM 779 C C . ILE A 1 110 ? 4.740 -8.361 2.418 1.00 61.41 107 ILE A C 1
ATOM 780 O O . ILE A 1 110 ? 4.620 -7.134 2.390 1.00 62.34 107 ILE A O 1
ATOM 785 N N . GLY A 1 111 ? 4.542 -9.161 1.361 1.00 58.30 108 GLY A N 1
ATOM 786 C CA . GLY A 1 111 ? 4.154 -8.672 0.043 1.00 58.57 108 GLY A CA 1
ATOM 787 C C . GLY A 1 111 ? 5.270 -8.134 -0.831 1.00 63.55 108 GLY A C 1
ATOM 788 O O . GLY A 1 111 ? 6.355 -7.802 -0.347 1.00 61.12 108 GLY A O 1
ATOM 797 N N . LEU A 1 113 ? 5.859 -5.249 -2.470 1.00 65.27 110 LEU A N 1
ATOM 798 C CA . LEU A 1 113 ? 6.361 -3.885 -2.270 1.00 65.11 110 LEU A CA 1
ATOM 799 C C . LEU A 1 113 ? 7.431 -3.800 -1.182 1.00 65.38 110 LEU A C 1
ATOM 800 O O . LEU A 1 113 ? 8.423 -3.088 -1.355 1.00 64.33 110 LEU A O 1
ATOM 805 N N . ARG A 1 114 ? 7.234 -4.518 -0.071 1.00 59.48 111 ARG A N 1
ATOM 806 C CA . ARG A 1 114 ? 8.206 -4.530 1.017 1.00 57.99 111 ARG A CA 1
ATOM 807 C C . ARG A 1 114 ? 9.367 -5.460 0.666 1.00 56.20 111 ARG A C 1
ATOM 808 O O . ARG A 1 114 ? 10.477 -5.223 1.127 1.00 55.10 111 ARG A O 1
ATOM 816 N N . THR A 1 115 ? 9.108 -6.497 -0.160 1.00 49.43 112 THR A N 1
ATOM 817 C CA . THR A 1 115 ? 10.132 -7.430 -0.617 1.00 48.69 112 THR A CA 1
ATOM 818 C C . THR A 1 115 ? 11.121 -6.690 -1.552 1.00 52.52 112 THR A C 1
ATOM 819 O O . THR A 1 115 ? 12.348 -6.784 -1.360 1.00 51.82 112 THR A O 1
ATOM 823 N N . ALA A 1 116 ? 10.573 -5.941 -2.546 1.00 47.79 113 ALA A N 1
ATOM 824 C CA . ALA A 1 116 ? 11.368 -5.206 -3.520 1.00 48.58 113 ALA A CA 1
ATOM 825 C C . ALA A 1 116 ? 12.232 -4.168 -2.815 1.00 54.33 113 ALA A C 1
ATOM 826 O O . ALA A 1 116 ? 13.376 -3.956 -3.220 1.00 53.33 113 ALA A O 1
ATOM 828 N N . ALA A 1 117 ? 11.690 -3.559 -1.735 1.00 51.45 114 ALA A N 1
ATOM 829 C CA . ALA A 1 117 ? 12.351 -2.540 -0.947 1.00 52.58 114 ALA A CA 1
ATOM 830 C C . ALA A 1 117 ? 13.531 -3.119 -0.195 1.00 54.74 114 ALA A C 1
ATOM 831 O O . ALA A 1 117 ? 14.605 -2.507 -0.199 1.00 55.43 114 ALA A O 1
ATOM 833 N N . ALA A 1 118 ? 13.345 -4.299 0.435 1.00 47.28 115 ALA A N 1
ATOM 834 C CA . ALA A 1 118 ? 14.420 -4.984 1.147 1.00 46.72 115 ALA A CA 1
ATOM 835 C C . ALA A 1 118 ? 15.492 -5.431 0.174 1.00 48.01 115 ALA A C 1
ATOM 836 O O . ALA A 1 118 ? 16.667 -5.332 0.502 1.00 49.18 115 ALA A O 1
ATOM 838 N N . LEU A 1 119 ? 15.107 -5.865 -1.038 1.00 42.63 116 LEU A N 1
ATOM 839 C CA . LEU A 1 119 ? 16.106 -6.270 -2.038 1.00 41.42 116 LEU A CA 1
ATOM 840 C C . LEU A 1 119 ? 16.863 -5.090 -2.586 1.00 44.38 116 LEU A C 1
ATOM 841 O O . LEU A 1 119 ? 18.093 -5.197 -2.685 1.00 42.65 116 LEU A O 1
ATOM 846 N N . ALA A 1 120 ? 16.166 -3.942 -2.889 1.00 42.95 117 ALA A N 1
ATOM 847 C CA . ALA A 1 120 ? 16.827 -2.721 -3.420 1.00 43.69 117 ALA A CA 1
ATOM 848 C C . ALA A 1 120 ? 17.884 -2.222 -2.410 1.00 47.40 117 ALA A C 1
ATOM 849 O O . ALA A 1 120 ? 18.979 -1.834 -2.834 1.00 48.00 117 ALA A O 1
ATOM 851 N N . ALA A 1 121 ? 17.582 -2.327 -1.093 1.00 38.42 118 ALA A N 1
ATOM 852 C CA . ALA A 1 121 ? 18.493 -1.988 0.022 1.00 39.96 118 ALA A CA 1
ATOM 853 C C . ALA A 1 121 ? 1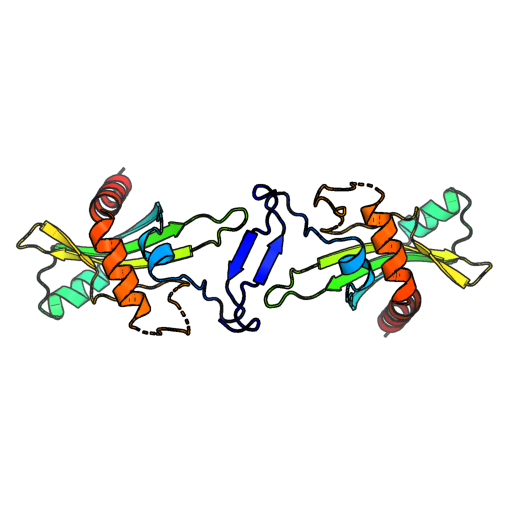9.695 -2.960 0.063 1.00 46.68 118 ALA A C 1
ATOM 854 O O . ALA A 1 121 ? 20.847 -2.501 0.133 1.00 47.84 118 ALA A O 1
ATOM 856 N N . ARG A 1 122 ? 19.454 -4.283 -0.058 1.00 40.96 119 ARG A N 1
ATOM 857 C CA . ARG A 1 122 ? 20.591 -5.212 -0.104 1.00 40.97 119 ARG A CA 1
ATOM 858 C C . ARG A 1 122 ? 21.474 -4.915 -1.340 1.00 46.71 119 ARG A C 1
ATOM 859 O O . ARG A 1 122 ? 22.710 -4.931 -1.247 1.00 48.44 119 ARG A O 1
ATOM 867 N N . LEU A 1 123 ? 20.842 -4.601 -2.481 1.00 42.08 120 LEU A N 1
ATOM 868 C CA . LEU A 1 123 ? 21.579 -4.324 -3.719 1.00 41.70 120 LEU A CA 1
ATOM 869 C C . LEU A 1 123 ? 22.503 -3.131 -3.564 1.00 44.28 120 LEU A C 1
ATOM 870 O O . LEU A 1 123 ? 23.625 -3.203 -4.046 1.00 44.39 120 LEU A O 1
ATOM 875 N N . ALA A 1 124 ? 22.075 -2.079 -2.848 1.00 39.93 121 ALA A N 1
ATOM 876 C CA . ALA A 1 124 ? 22.888 -0.877 -2.607 1.00 39.83 121 ALA A CA 1
ATOM 877 C C . ALA A 1 124 ? 24.109 -1.192 -1.730 1.00 43.41 121 ALA A C 1
ATOM 878 O O . ALA A 1 124 ? 25.181 -0.623 -1.954 1.00 44.50 121 ALA A O 1
ATOM 880 N N . ALA A 1 125 ? 23.953 -2.112 -0.763 1.00 39.72 122 ALA A N 1
ATOM 881 C CA . ALA A 1 125 ? 25.027 -2.590 0.115 1.00 39.54 122 ALA A CA 1
ATOM 882 C C . ALA A 1 125 ? 25.988 -3.462 -0.698 1.00 47.37 122 ALA A C 1
ATOM 883 O O . ALA A 1 125 ? 27.140 -3.573 -0.333 1.00 49.13 122 ALA A O 1
ATOM 885 N N . LEU A 1 126 ? 25.527 -4.064 -1.817 1.00 44.28 123 LEU A N 1
ATOM 886 C CA . LEU A 1 126 ? 26.404 -4.884 -2.671 1.00 42.55 123 LEU A CA 1
ATOM 887 C C . LEU A 1 126 ? 27.079 -4.038 -3.748 1.00 48.04 123 LEU A C 1
ATOM 888 O O . LEU A 1 126 ? 27.818 -4.583 -4.570 1.00 49.46 123 LEU A O 1
ATOM 893 N N . ASP A 1 127 ? 26.852 -2.698 -3.737 1.00 46.29 124 ASP A N 1
ATOM 894 C CA . ASP A 1 127 ? 27.431 -1.749 -4.700 1.00 45.88 124 ASP A CA 1
ATOM 895 C C . ASP A 1 127 ? 27.124 -2.235 -6.125 1.00 49.14 124 ASP A C 1
ATOM 896 O O . ASP A 1 127 ? 28.008 -2.309 -6.989 1.00 48.50 124 ASP A O 1
ATOM 901 N N . TRP A 1 128 ? 25.830 -2.558 -6.360 1.00 44.25 125 TRP A N 1
ATOM 902 C CA . TRP A 1 128 ? 25.384 -3.023 -7.649 1.00 43.17 125 TRP A CA 1
ATOM 903 C C . TRP A 1 128 ? 25.829 -2.079 -8.796 1.00 47.38 125 TRP A C 1
ATOM 904 O O . TRP A 1 128 ? 26.176 -2.618 -9.840 1.00 48.43 125 TRP A O 1
ATOM 915 N N . PRO A 1 129 ? 25.87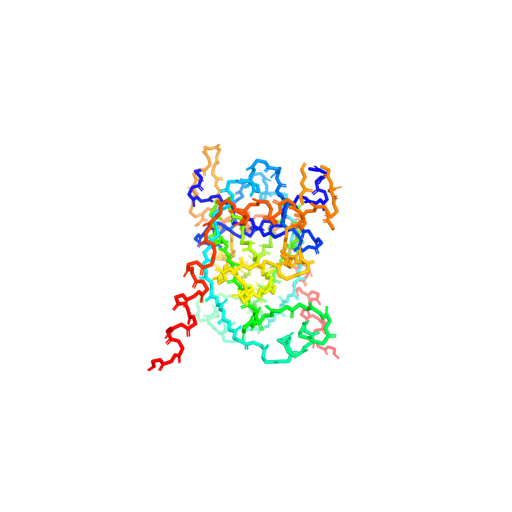6 -0.722 -8.686 1.00 43.30 126 PRO A N 1
ATOM 916 C CA . PRO A 1 129 ? 26.324 0.075 -9.854 1.00 42.63 126 PRO A CA 1
ATOM 917 C C . PRO A 1 129 ? 27.727 -0.265 -10.357 1.00 43.38 126 PRO A C 1
ATOM 918 O O . PRO A 1 129 ? 27.966 -0.131 -11.553 1.00 42.09 126 PRO A O 1
ATOM 922 N N . ALA A 1 130 ? 28.652 -0.655 -9.464 1.00 40.26 127 ALA A N 1
ATOM 923 C CA . ALA A 1 130 ? 30.035 -0.972 -9.886 1.00 41.15 127 ALA A CA 1
ATOM 924 C C . ALA A 1 130 ? 30.050 -2.163 -10.878 1.00 47.52 127 ALA A C 1
ATOM 925 O O . ALA A 1 130 ? 30.667 -2.058 -11.935 1.00 48.16 127 ALA A O 1
ATOM 927 N N . ALA A 1 131 ? 29.304 -3.249 -10.582 1.00 44.00 128 ALA A N 1
ATOM 928 C CA . ALA A 1 131 ? 29.291 -4.411 -11.482 1.00 43.28 128 ALA A CA 1
ATOM 929 C C . ALA A 1 131 ? 28.479 -4.172 -12.774 1.00 45.32 128 ALA A C 1
ATOM 930 O O . ALA A 1 131 ? 28.831 -4.712 -13.819 1.00 44.66 128 ALA A O 1
ATOM 932 N N . VAL A 1 132 ? 27.439 -3.349 -12.728 1.00 42.56 129 VAL A N 1
ATOM 933 C CA . VAL A 1 132 ? 26.678 -3.008 -13.932 1.00 42.35 129 VAL A CA 1
ATOM 934 C C . VAL A 1 132 ? 27.567 -2.210 -14.909 1.00 47.21 129 VAL A C 1
ATOM 935 O O . VAL A 1 132 ? 27.696 -2.609 -16.073 1.00 48.23 129 VAL A O 1
ATOM 939 N N . ALA A 1 133 ? 28.231 -1.148 -14.431 1.00 44.55 130 ALA A N 1
ATOM 940 C CA . ALA A 1 133 ? 29.088 -0.302 -15.293 1.00 43.89 130 ALA A CA 1
ATOM 941 C C . ALA A 1 133 ? 30.228 -1.124 -15.877 1.00 48.13 130 ALA A C 1
ATOM 942 O O . ALA A 1 133 ? 30.526 -1.021 -17.063 1.00 47.14 130 ALA A O 1
ATOM 944 N N . SER A 1 134 ? 30.801 -1.995 -15.057 1.00 46.66 131 SER A N 1
ATOM 945 C CA . SER A 1 134 ? 31.877 -2.901 -15.441 1.00 48.48 131 SER A CA 1
ATOM 946 C C . SER A 1 134 ? 31.442 -3.799 -16.599 1.00 51.88 131 SER A C 1
ATOM 947 O O . SER A 1 134 ? 32.162 -3.894 -17.594 1.00 53.09 131 SER A O 1
ATOM 950 N N . ALA A 1 135 ? 30.244 -4.418 -16.492 1.00 46.07 132 ALA A N 1
ATOM 951 C CA . ALA A 1 135 ? 29.740 -5.305 -17.542 1.00 45.11 132 ALA A CA 1
ATOM 952 C C . ALA A 1 135 ? 29.477 -4.522 -18.821 1.00 49.83 132 ALA A C 1
ATOM 953 O O . ALA A 1 135 ? 29.737 -5.023 -19.906 1.00 49.95 132 ALA A O 1
ATOM 955 N N . LEU A 1 136 ? 28.922 -3.306 -18.685 1.00 45.75 133 LEU A N 1
ATOM 956 C CA . LEU A 1 136 ? 28.615 -2.421 -19.814 1.00 45.88 133 LEU A CA 1
ATOM 957 C C . LEU A 1 136 ? 29.867 -2.075 -20.604 1.00 53.13 133 LEU A C 1
ATOM 958 O O . LEU A 1 136 ? 29.793 -1.948 -21.830 1.00 55.40 133 LEU A O 1
ATOM 963 N N . LEU A 1 137 ? 31.011 -1.946 -19.912 1.00 49.91 134 LEU A N 1
ATOM 964 C CA . LEU A 1 137 ? 32.293 -1.691 -20.556 1.00 51.94 134 LEU A CA 1
ATOM 965 C C . LEU A 1 137 ? 32.792 -2.955 -21.261 1.00 62.24 134 LEU A C 1
ATOM 966 O O . LEU A 1 137 ? 33.281 -2.845 -22.381 1.00 64.31 134 LEU A O 1
ATOM 971 N N . GLY A 1 138 ? 32.560 -4.127 -20.660 1.00 61.17 135 GLY A N 1
ATOM 972 C CA . GLY A 1 138 ? 32.940 -5.429 -21.208 1.00 62.15 135 GLY A CA 1
ATOM 973 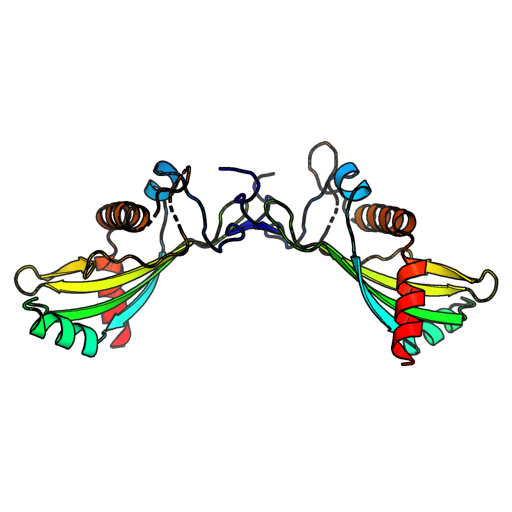C C . GLY A 1 138 ? 32.321 -5.782 -22.549 1.00 70.21 135 GLY A C 1
ATOM 974 O O . GLY A 1 138 ? 32.937 -6.499 -23.349 1.00 70.77 135 GLY A O 1
ATOM 975 N N . HIS A 1 139 ? 31.097 -5.275 -22.809 1.00 68.31 136 HIS A N 1
ATOM 976 C CA . HIS A 1 139 ? 30.329 -5.509 -24.038 1.00 69.16 136 HIS A CA 1
ATOM 977 C C . HIS 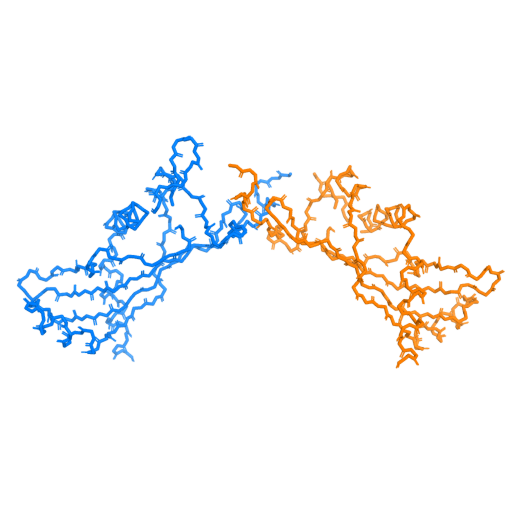A 1 139 ? 30.919 -4.839 -25.279 1.00 75.37 136 HIS A C 1
ATOM 978 O O . HIS A 1 139 ? 30.694 -5.318 -26.383 1.00 74.46 136 HIS A O 1
ATOM 985 N N . ASN A 1 140 ? 31.659 -3.734 -25.102 1.00 74.84 137 ASN A N 1
ATOM 986 C CA . ASN A 1 140 ? 32.262 -2.987 -26.206 1.00 75.78 137 ASN A CA 1
ATOM 987 C C . ASN A 1 140 ? 33.522 -3.685 -26.772 1.00 80.28 137 ASN A C 1
ATOM 988 O O . ASN A 1 140 ? 34.075 -3.223 -27.777 1.00 79.27 137 ASN A O 1
ATOM 993 N N . ASP A 1 141 ? 33.923 -4.827 -26.155 1.00 77.00 138 ASP A N 1
ATOM 994 C CA . ASP A 1 141 ? 35.097 -5.625 -26.503 1.00 96.51 138 ASP A CA 1
ATOM 995 C C . ASP A 1 141 ? 34.761 -6.763 -27.457 1.00 104.38 138 ASP A C 1
ATOM 996 O O . ASP A 1 141 ? 35.600 -7.118 -28.286 1.00 74.80 138 ASP A O 1
ATOM 1001 N N . SER B 1 6 ? 4.071 -21.495 7.561 1.00 88.06 3 SER B N 1
ATOM 1002 C CA . SER B 1 6 ? 3.077 -22.546 7.322 1.00 87.95 3 SER B CA 1
ATOM 1003 C C . SER B 1 6 ? 3.659 -23.699 6.481 1.00 89.02 3 SER B C 1
ATOM 1004 O O . SER B 1 6 ? 4.408 -23.414 5.544 1.00 87.86 3 SER B O 1
ATOM 1007 N N . PRO B 1 7 ? 3.265 -24.980 6.721 1.00 84.34 4 PRO B N 1
ATOM 1008 C CA . PRO B 1 7 ? 3.803 -26.090 5.905 1.00 81.37 4 PRO B CA 1
ATOM 1009 C C . PRO B 1 7 ? 3.331 -26.073 4.447 1.00 82.00 4 PRO B C 1
ATOM 1010 O O . PRO B 1 7 ? 3.976 -26.694 3.608 1.00 80.16 4 PRO B O 1
ATOM 1014 N N . LEU B 1 8 ? 2.240 -25.347 4.144 1.00 77.52 5 LEU B N 1
ATOM 1015 C CA . LEU B 1 8 ? 1.677 -25.171 2.793 1.00 75.33 5 LEU B CA 1
ATOM 1016 C C . LEU B 1 8 ? 2.670 -24.454 1.859 1.00 74.25 5 LEU B C 1
ATOM 1017 O O . LEU B 1 8 ? 2.751 -24.758 0.656 1.00 71.82 5 LEU B O 1
ATOM 1022 N N . LEU B 1 9 ? 3.405 -23.477 2.432 1.00 68.67 6 LEU B N 1
ATOM 1023 C CA . LEU B 1 9 ? 4.354 -22.611 1.727 1.00 65.22 6 LEU B CA 1
ATOM 1024 C C . LEU B 1 9 ? 5.810 -22.978 2.035 1.00 66.98 6 LEU B C 1
ATOM 1025 O O . LEU B 1 9 ? 6.704 -22.177 1.769 1.00 64.26 6 LEU B O 1
ATOM 1030 N N . HIS B 1 10 ? 6.056 -24.218 2.521 1.00 64.94 7 HIS B N 1
ATOM 1031 C CA . HIS B 1 10 ? 7.411 -24.718 2.789 1.00 64.41 7 HIS B CA 1
ATOM 1032 C C . HIS B 1 10 ? 8.172 -24.928 1.473 1.00 63.93 7 HIS B C 1
ATOM 1033 O O . HIS B 1 10 ? 7.525 -25.260 0.471 1.00 62.52 7 HIS B O 1
ATOM 1040 N N . PRO B 1 11 ? 9.525 -24.825 1.439 1.00 57.77 8 PRO B N 1
ATOM 1041 C CA . PRO B 1 11 ? 10.238 -25.101 0.187 1.00 55.23 8 PRO B CA 1
ATOM 1042 C C . PRO B 1 11 ? 9.937 -26.495 -0.333 1.00 60.13 8 PRO B C 1
ATOM 1043 O O . PRO B 1 11 ? 9.751 -27.415 0.464 1.00 61.32 8 PRO B O 1
ATOM 1047 N N . VAL B 1 12 ? 9.826 -26.628 -1.663 1.00 54.40 9 VAL B N 1
ATOM 1048 C CA . VAL B 1 12 ? 9.691 -27.900 -2.331 1.00 53.49 9 VAL B CA 1
ATOM 1049 C C . VAL B 1 12 ? 11.129 -28.417 -2.388 1.00 57.59 9 VAL B C 1
ATOM 1050 O O . VAL B 1 12 ? 11.928 -27.826 -3.105 1.00 57.63 9 VAL B O 1
ATOM 1054 N N . PRO B 1 13 ? 11.536 -29.396 -1.545 1.00 54.89 10 PRO B N 1
ATOM 1055 C CA . PRO B 1 13 ? 12.944 -29.829 -1.565 1.00 54.48 10 PRO B CA 1
ATOM 1056 C C . PRO B 1 13 ? 13.296 -30.574 -2.843 1.00 58.72 10 PRO B C 1
ATOM 1057 O O . PRO B 1 13 ? 12.468 -31.306 -3.396 1.00 57.39 10 PRO B O 1
ATOM 1061 N N . GLY B 1 14 ? 14.517 -30.367 -3.303 1.00 56.30 11 GLY B N 1
ATOM 1062 C CA . GLY B 1 14 ? 15.047 -31.109 -4.437 1.00 56.83 11 GLY B CA 1
ATOM 1063 C C . GLY B 1 14 ? 16.028 -32.126 -3.863 1.00 62.54 11 GLY B C 1
ATOM 1064 O O . GLY B 1 14 ? 16.171 -32.190 -2.634 1.00 60.35 11 GLY B O 1
ATOM 1065 N N . PRO B 1 15 ? 16.773 -32.903 -4.699 1.00 59.88 12 PRO B N 1
ATOM 1066 C CA . PRO B 1 15 ? 17.767 -33.832 -4.137 1.00 59.89 12 PRO B CA 1
ATOM 1067 C C . PRO B 1 15 ? 18.963 -33.122 -3.502 1.00 68.82 12 PRO B C 1
ATOM 1068 O O . PRO B 1 15 ? 1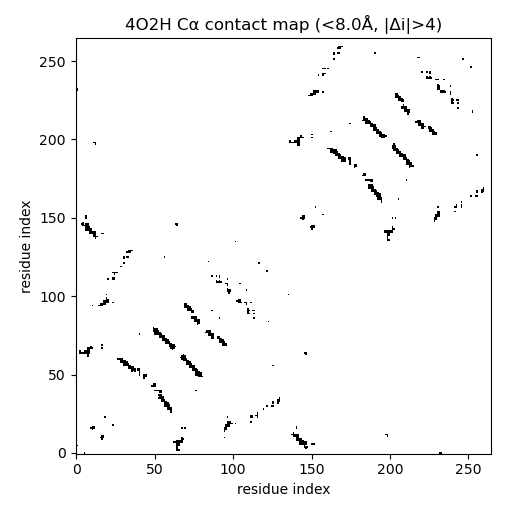9.125 -31.900 -3.635 1.00 70.75 12 PRO B O 1
ATOM 1072 N N . SER B 1 16 ? 19.823 -33.901 -2.815 1.00 66.69 13 SER B N 1
ATOM 1073 C CA . SER B 1 16 ? 21.098 -33.433 -2.256 1.00 66.03 13 SER B CA 1
ATOM 1074 C C . SER B 1 16 ? 22.020 -33.140 -3.446 1.00 67.73 13 SER B C 1
ATOM 1075 O O . SER B 1 16 ? 21.724 -33.621 -4.549 1.00 65.47 13 SER B O 1
ATOM 1078 N N . PRO B 1 17 ? 23.138 -32.396 -3.288 1.00 65.41 14 PRO B N 1
ATOM 1079 C CA . PRO B 1 17 ? 23.983 -32.086 -4.463 1.00 65.57 14 PRO B CA 1
ATOM 1080 C C . PRO B 1 17 ? 24.431 -33.304 -5.307 1.00 72.80 14 PRO B C 1
ATOM 1081 O O . PRO B 1 17 ? 24.650 -33.143 -6.516 1.00 72.26 14 PRO B O 1
ATOM 1085 N N . ASP B 1 18 ? 24.514 -34.524 -4.706 1.00 71.82 15 ASP B N 1
ATOM 1086 C CA . ASP B 1 18 ? 24.879 -35.738 -5.462 1.00 73.04 15 ASP B CA 1
ATOM 1087 C C . ASP B 1 18 ? 23.730 -36.205 -6.433 1.00 74.60 15 ASP B C 1
ATOM 1088 O O . ASP B 1 18 ? 23.985 -36.945 -7.392 1.00 74.51 15 ASP B O 1
ATOM 1093 N N . GLY B 1 19 ? 22.517 -35.704 -6.216 1.00 68.43 16 GLY B N 1
ATOM 1094 C CA . GLY B 1 19 ? 21.355 -36.040 -7.042 1.00 66.48 16 GLY B CA 1
ATOM 1095 C C . GLY B 1 19 ? 20.464 -37.083 -6.402 1.00 67.12 16 GLY B C 1
ATOM 1096 O O . GLY B 1 19 ? 19.499 -37.540 -7.020 1.00 65.65 16 GLY B O 1
ATOM 1097 N N . TYR B 1 20 ? 20.787 -37.451 -5.140 1.00 62.55 17 TYR B N 1
ATOM 1098 C CA . TYR B 1 20 ? 20.033 -38.411 -4.365 1.00 63.10 17 TYR B CA 1
ATOM 1099 C C . TYR B 1 20 ? 19.177 -37.714 -3.327 1.00 66.02 17 TYR B C 1
ATOM 1100 O O . TYR B 1 20 ? 19.604 -36.713 -2.726 1.00 64.91 17 TYR B O 1
ATOM 1109 N N . VAL B 1 21 ? 17.965 -38.272 -3.135 1.00 61.70 18 VAL B N 1
ATOM 1110 C CA . VAL B 1 21 ? 16.961 -37.913 -2.142 1.00 62.37 18 VAL B CA 1
ATOM 1111 C C . VAL B 1 21 ? 17.268 -38.810 -0.937 1.00 71.06 18 VAL B C 1
ATOM 1112 O O . VAL B 1 21 ? 17.317 -40.038 -1.080 1.00 71.25 18 VAL B O 1
ATOM 1116 N N . ARG B 1 22 ? 17.536 -38.206 0.226 1.00 68.73 19 ARG B N 1
ATOM 1117 C CA . ARG B 1 22 ? 17.901 -38.968 1.412 1.00 68.17 19 ARG B CA 1
ATOM 1118 C C . ARG B 1 22 ? 16.712 -39.176 2.283 1.00 74.36 19 ARG B C 1
ATOM 1119 O O . ARG B 1 22 ? 16.061 -38.215 2.710 1.00 73.84 19 ARG B O 1
ATOM 1127 N N . LEU B 1 23 ? 16.402 -40.460 2.508 1.00 73.49 20 LEU B N 1
ATOM 1128 C CA . LEU B 1 23 ? 15.271 -40.887 3.323 1.00 74.74 20 LEU B CA 1
ATOM 1129 C C . LEU B 1 23 ? 15.701 -41.821 4.450 1.00 81.09 20 LEU B C 1
ATOM 1130 O O . LEU B 1 23 ? 16.572 -42.673 4.261 1.00 81.70 20 LEU B O 1
ATOM 1135 N N . SER B 1 24 ? 15.072 -41.665 5.622 1.00 78.78 21 SER B N 1
ATOM 1136 C CA . SER B 1 24 ? 15.254 -42.551 6.776 1.00 78.99 21 SER B CA 1
ATOM 1137 C C . SER B 1 24 ? 14.551 -43.876 6.459 1.00 81.16 21 SER B C 1
ATOM 1138 O O . SER B 1 24 ? 13.663 -43.880 5.599 1.00 80.15 21 SER B O 1
ATOM 1141 N N . GLU B 1 25 ? 14.912 -44.984 7.147 1.00 77.87 22 GLU B N 1
ATOM 1142 C CA . GLU B 1 25 ? 14.274 -46.292 6.918 1.00 77.97 22 GLU B CA 1
ATOM 1143 C C . GLU B 1 25 ? 12.738 -46.237 7.113 1.00 79.67 22 GLU B C 1
ATOM 1144 O O . GLU B 1 25 ? 12.017 -46.924 6.379 1.00 79.53 22 GLU B O 1
ATOM 1150 N N . GLY B 1 26 ? 12.271 -45.409 8.059 1.00 74.89 23 GLY B N 1
ATOM 1151 C CA . GLY B 1 26 ? 10.847 -45.187 8.331 1.00 74.64 23 GLY B CA 1
ATOM 1152 C C . GLY B 1 26 ? 10.139 -44.455 7.191 1.00 76.05 23 GLY B C 1
ATOM 1153 O O . GLY B 1 26 ? 9.110 -44.932 6.689 1.00 74.76 23 GLY B O 1
ATOM 1154 N N . ALA B 1 27 ? 10.702 -43.290 6.754 1.00 70.17 24 ALA B N 1
ATOM 1155 C CA . ALA B 1 27 ? 10.185 -42.482 5.621 1.00 68.59 24 ALA B CA 1
ATOM 1156 C C . ALA B 1 27 ? 10.139 -43.312 4.331 1.00 71.48 24 ALA B C 1
ATOM 1157 O O . ALA B 1 27 ? 9.127 -43.274 3.621 1.00 68.88 24 ALA B O 1
ATOM 1159 N N . LEU B 1 28 ? 11.227 -44.089 4.058 1.00 69.46 25 LEU B N 1
ATOM 1160 C CA . LEU B 1 28 ? 11.351 -45.028 2.930 1.00 69.90 25 LEU B CA 1
ATOM 1161 C C . LEU B 1 28 ? 10.258 -46.117 3.053 1.00 76.50 25 LEU B C 1
ATOM 1162 O O . LEU B 1 28 ? 9.661 -46.508 2.047 1.00 76.32 25 LEU B O 1
ATOM 1167 N N . ALA B 1 29 ? 9.984 -46.586 4.289 1.00 74.54 26 ALA B N 1
ATOM 1168 C CA . ALA B 1 29 ? 8.950 -47.602 4.516 1.00 75.90 26 ALA B CA 1
ATOM 1169 C C . ALA B 1 29 ? 7.525 -47.038 4.361 1.00 80.32 26 ALA B C 1
ATOM 1170 O O . ALA B 1 29 ? 6.599 -47.816 4.125 1.00 82.67 26 ALA B O 1
ATOM 1172 N N . ALA B 1 30 ? 7.336 -45.717 4.531 1.00 72.20 27 ALA B N 1
ATOM 1173 C CA . ALA B 1 30 ? 6.015 -45.076 4.407 1.00 71.55 27 ALA B CA 1
ATOM 1174 C C . ALA B 1 30 ? 5.845 -44.397 3.030 1.00 75.99 27 ALA B C 1
ATOM 1175 O O . ALA B 1 30 ? 4.853 -43.692 2.790 1.00 75.32 27 ALA B O 1
ATOM 1177 N N . LEU B 1 31 ? 6.807 -44.654 2.121 1.00 72.58 28 LEU B N 1
ATOM 1178 C CA . LEU B 1 31 ? 6.878 -44.081 0.781 1.00 72.23 28 LEU B CA 1
ATOM 1179 C C . LEU B 1 31 ? 5.670 -44.483 -0.080 1.00 75.28 28 LEU B C 1
ATOM 1180 O O . LEU B 1 31 ? 5.464 -45.663 -0.376 1.00 73.69 28 LEU B O 1
ATOM 1185 N N . VAL B 1 32 ? 4.868 -43.478 -0.453 1.00 71.38 29 VAL B N 1
ATOM 1186 C CA . VAL B 1 32 ? 3.679 -43.634 -1.291 1.00 69.50 29 VAL B CA 1
ATOM 1187 C C . VAL B 1 32 ? 4.100 -43.450 -2.765 1.00 68.07 29 VAL B C 1
ATOM 1188 O O . VAL B 1 32 ? 4.302 -42.325 -3.212 1.00 68.10 29 VAL B O 1
ATOM 1192 N N . LEU B 1 33 ? 4.210 -44.562 -3.502 1.00 59.65 30 LEU B N 1
ATOM 1193 C CA . LEU B 1 33 ? 4.592 -44.577 -4.906 1.00 57.14 30 LEU B CA 1
ATOM 1194 C C . LEU B 1 33 ? 3.377 -44.758 -5.848 1.00 59.25 30 LEU B C 1
ATOM 1195 O O . LEU B 1 33 ? 2.490 -45.558 -5.571 1.00 56.27 30 LEU B O 1
ATOM 1200 N N . ASP B 1 34 ? 3.326 -43.976 -6.945 1.00 57.63 31 ASP B N 1
ATOM 1201 C CA . ASP B 1 34 ? 2.261 -44.061 -7.955 1.00 55.95 31 ASP B CA 1
ATOM 1202 C C . ASP B 1 34 ? 2.825 -44.596 -9.248 1.00 58.72 31 ASP B C 1
ATOM 1203 O O . ASP B 1 34 ? 4.002 -44.379 -9.560 1.00 59.67 31 ASP B O 1
ATOM 1208 N N . HIS B 1 35 ? 2.015 -45.369 -9.970 1.00 51.49 32 HIS B N 1
ATOM 1209 C CA . HIS B 1 35 ? 2.485 -45.967 -11.204 1.00 48.50 32 HIS B CA 1
ATOM 1210 C C . HIS B 1 35 ? 2.557 -44.911 -12.295 1.00 53.60 32 HIS B C 1
ATOM 1211 O O . HIS B 1 35 ? 1.634 -44.129 -12.442 1.00 53.53 32 HIS B O 1
ATOM 1218 N N . VAL B 1 36 ? 3.634 -44.914 -13.072 1.00 52.38 33 VAL B N 1
ATOM 1219 C CA . VAL B 1 36 ? 3.827 -43.974 -14.185 1.00 52.02 33 VAL B CA 1
ATOM 1220 C C . VAL B 1 36 ? 3.704 -44.725 -15.512 1.00 56.63 33 VAL B C 1
ATOM 1221 O O . VAL B 1 36 ? 2.848 -44.383 -16.327 1.00 58.38 33 VAL B O 1
ATOM 1225 N N . ALA B 1 37 ? 4.535 -45.759 -15.717 1.00 51.91 34 ALA B N 1
ATOM 1226 C CA . ALA B 1 37 ? 4.547 -46.514 -16.959 1.00 50.36 34 ALA B CA 1
ATOM 1227 C C . ALA B 1 37 ? 5.123 -47.900 -16.765 1.00 54.80 34 ALA B C 1
ATOM 1228 O O . ALA B 1 37 ? 5.924 -48.129 -15.872 1.00 55.43 34 ALA B O 1
ATOM 1230 N N . SER B 1 38 ? 4.681 -48.820 -17.610 1.00 51.39 35 SER B N 1
ATOM 1231 C CA . SER B 1 38 ? 5.087 -50.208 -17.702 1.00 50.63 35 SER B CA 1
ATOM 1232 C C . SER B 1 38 ? 5.049 -50.603 -19.165 1.00 56.43 35 SER B C 1
ATOM 1233 O O . SER B 1 38 ? 4.252 -50.062 -19.937 1.00 55.76 35 SER B O 1
ATOM 1236 N N . GLY B 1 39 ? 5.894 -51.549 -19.535 1.00 53.75 36 GLY B N 1
ATOM 1237 C CA . GLY B 1 39 ? 5.933 -52.054 -20.895 1.00 53.04 36 GLY B CA 1
ATOM 1238 C C . GLY B 1 39 ? 6.711 -53.341 -21.023 1.00 56.04 36 GLY B C 1
ATOM 1239 O O . GLY B 1 39 ? 7.535 -53.685 -20.171 1.00 52.93 36 GLY B O 1
ATOM 1240 N N . LEU B 1 40 ? 6.419 -54.067 -22.099 1.00 54.25 37 LEU B N 1
ATOM 1241 C CA . LEU B 1 40 ? 7.065 -55.333 -22.419 1.00 53.67 37 LEU B CA 1
ATOM 1242 C C . LEU B 1 40 ? 8.417 -55.084 -23.051 1.00 59.82 37 LEU B C 1
ATOM 1243 O O . LEU B 1 40 ? 8.562 -54.182 -23.888 1.00 55.44 37 LEU B O 1
ATOM 1248 N N . ASP B 1 41 ? 9.394 -55.897 -22.648 1.00 60.92 38 ASP B N 1
ATOM 1249 C CA . ASP B 1 41 ? 10.759 -55.875 -23.172 1.00 62.92 38 ASP B CA 1
ATOM 1250 C C . ASP B 1 41 ? 11.069 -57.286 -23.732 1.00 69.04 38 ASP B C 1
ATOM 1251 O O . ASP B 1 41 ? 11.503 -58.144 -22.960 1.00 67.86 38 ASP B O 1
ATOM 1256 N N . PRO B 1 42 ? 10.810 -57.545 -25.053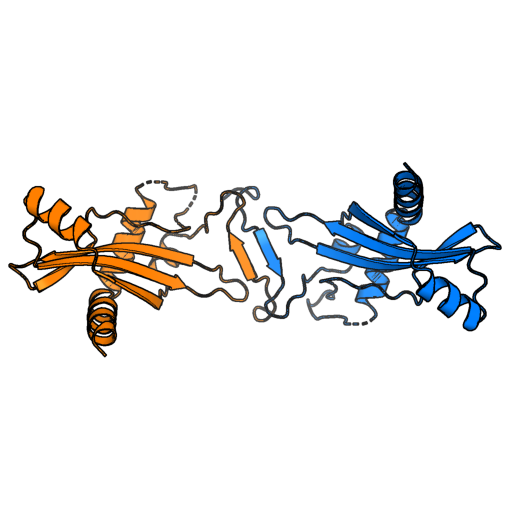 1.00 67.75 39 PRO B N 1
ATOM 1257 C CA . PRO B 1 42 ? 11.027 -58.898 -25.611 1.00 69.12 39 PRO B CA 1
ATOM 1258 C C . PRO B 1 42 ? 12.485 -59.391 -25.568 1.00 74.17 39 PRO B C 1
ATOM 1259 O O . PRO B 1 42 ? 12.701 -60.604 -25.549 1.00 75.09 39 PRO B O 1
ATOM 1263 N N . SER B 1 43 ? 13.467 -58.470 -25.532 1.00 71.43 40 SER B N 1
ATOM 1264 C CA . SER B 1 43 ? 14.899 -58.798 -25.442 1.00 72.52 40 SER B CA 1
ATOM 1265 C C . SER B 1 43 ? 15.238 -59.301 -24.043 1.00 76.37 40 SER B C 1
ATOM 1266 O O . SER B 1 43 ? 16.002 -60.263 -23.922 1.00 78.41 40 SER B O 1
ATOM 1269 N N . LEU B 1 44 ? 14.662 -58.653 -22.992 1.00 70.49 41 LEU B N 1
ATOM 1270 C CA . LEU B 1 44 ? 14.866 -58.995 -21.583 1.00 70.91 41 LEU B CA 1
ATOM 1271 C C . LEU B 1 44 ? 14.315 -60.382 -21.316 1.00 76.08 41 LEU B C 1
ATOM 1272 O O . LEU B 1 44 ? 14.953 -61.156 -20.605 1.00 77.03 41 LEU B O 1
ATOM 1277 N N . LEU B 1 45 ? 13.149 -60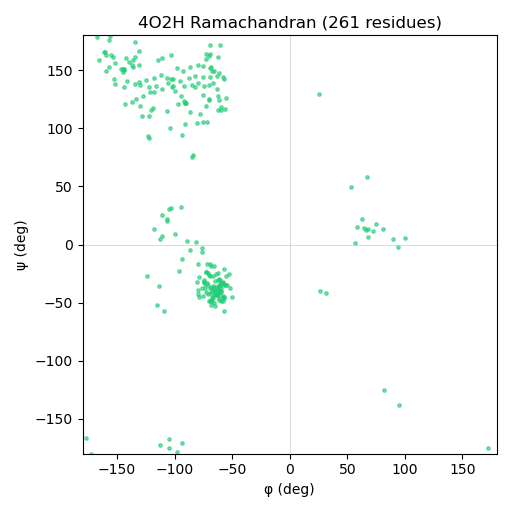.699 -21.925 1.00 71.84 42 LEU B N 1
ATOM 1278 C CA . LEU B 1 45 ? 12.461 -61.988 -21.851 1.00 72.41 42 LEU B CA 1
ATOM 1279 C C . LEU B 1 45 ? 13.354 -63.095 -22.425 1.00 80.15 42 LEU B C 1
ATOM 1280 O O . LEU B 1 45 ? 13.518 -64.133 -21.769 1.00 80.29 42 LEU B O 1
ATOM 1285 N N . ALA B 1 46 ? 13.952 -62.851 -23.629 1.00 78.34 43 ALA B N 1
ATOM 1286 C CA . ALA B 1 46 ? 14.888 -63.775 -24.287 1.00 80.09 43 ALA B CA 1
ATOM 1287 C C . ALA B 1 46 ? 16.129 -63.950 -23.420 1.00 85.89 43 ALA B C 1
ATOM 1288 O O . ALA B 1 46 ? 16.565 -65.085 -23.210 1.00 88.17 43 ALA B O 1
ATOM 1290 N N . GLU B 1 47 ? 16.639 -62.830 -22.854 1.00 81.76 44 GLU B N 1
ATOM 1291 C CA . GLU B 1 47 ? 17.817 -62.764 -21.974 1.00 82.93 44 GLU B CA 1
ATOM 1292 C C . GLU B 1 47 ? 17.620 -63.628 -20.709 1.00 89.54 44 GLU B C 1
ATOM 1293 O O . GLU B 1 47 ? 18.563 -64.296 -20.280 1.00 90.98 44 GLU B O 1
ATOM 1299 N N . LEU B 1 48 ? 16.398 -63.623 -20.128 1.00 85.74 45 LEU B N 1
ATOM 1300 C CA . LEU B 1 48 ? 16.096 -64.374 -18.913 1.00 86.04 45 LEU B CA 1
ATOM 1301 C C . LEU B 1 48 ? 15.839 -65.845 -19.221 1.00 91.67 45 LEU B C 1
ATOM 1302 O O . LEU B 1 48 ? 16.275 -66.698 -18.446 1.00 92.15 45 LEU B O 1
ATOM 1307 N N . ARG B 1 49 ? 15.138 -66.143 -20.342 1.00 88.62 46 ARG B N 1
ATOM 1308 C CA . ARG B 1 49 ? 14.822 -67.509 -20.779 1.00 90.50 46 ARG B CA 1
ATOM 1309 C C . ARG B 1 49 ? 16.100 -68.313 -21.055 1.00 99.91 46 ARG B C 1
ATOM 1310 O O . ARG B 1 49 ? 16.149 -69.517 -20.765 1.00 100.95 46 ARG B O 1
ATOM 1318 N N . ASP B 1 50 ? 17.147 -67.625 -21.572 1.00 98.48 47 ASP B N 1
ATOM 1319 C CA . ASP B 1 50 ? 18.456 -68.218 -21.856 1.00 100.53 47 ASP B CA 1
ATOM 1320 C C . ASP B 1 50 ? 19.285 -68.331 -20.571 1.00 104.61 47 ASP B C 1
ATOM 1321 O O . ASP B 1 50 ? 20.264 -69.073 -20.551 1.00 106.73 47 ASP B O 1
ATOM 1326 N N . ASN B 1 51 ? 18.893 -67.607 -19.503 1.00 98.94 48 ASN B N 1
ATOM 1327 C CA . ASN B 1 51 ? 19.578 -67.650 -18.211 1.00 99.13 48 ASN B CA 1
ATOM 1328 C C . ASN B 1 51 ? 18.779 -68.510 -17.182 1.00 101.65 48 ASN B C 1
ATOM 1329 O O . ASN B 1 51 ? 18.845 -68.268 -15.970 1.00 100.59 48 ASN B O 1
ATOM 1334 N N . ALA B 1 52 ? 18.059 -69.539 -17.695 1.00 97.97 49 ALA B N 1
ATOM 1335 C CA . ALA B 1 52 ? 17.277 -70.558 -16.967 1.00 98.82 49 ALA B CA 1
ATOM 1336 C C . ALA B 1 52 ? 16.061 -70.024 -16.173 1.00 100.78 49 ALA B C 1
ATOM 1337 O O . ALA B 1 52 ? 15.492 -70.781 -15.371 1.00 100.74 49 ALA B O 1
ATOM 1339 N N . ILE B 1 53 ? 15.631 -68.766 -16.416 1.00 94.44 50 ILE B N 1
ATOM 1340 C CA . ILE B 1 53 ? 14.444 -68.222 -15.752 1.00 92.23 50 ILE B CA 1
ATOM 1341 C C . ILE B 1 53 ? 13.247 -68.533 -16.676 1.00 93.89 50 ILE B C 1
ATOM 1342 O O . ILE B 1 53 ? 13.277 -68.166 -17.853 1.00 93.66 50 ILE B O 1
ATOM 1347 N N . ASP B 1 54 ? 12.231 -69.264 -16.148 1.00 88.37 51 ASP B N 1
ATOM 1348 C CA . ASP B 1 54 ? 11.027 -69.691 -16.872 1.00 86.99 51 ASP B CA 1
ATOM 1349 C C . ASP B 1 54 ? 9.953 -68.583 -16.847 1.00 87.00 51 ASP B C 1
ATOM 1350 O O . ASP B 1 54 ? 8.956 -68.676 -16.115 1.00 86.41 51 ASP B O 1
ATOM 1355 N N . ALA B 1 55 ? 10.163 -67.537 -17.665 1.00 79.47 52 ALA B N 1
ATOM 1356 C CA . ALA B 1 55 ? 9.263 -66.399 -17.703 1.00 75.92 52 ALA B CA 1
ATOM 1357 C C . ALA B 1 55 ? 8.370 -66.380 -18.954 1.00 76.81 52 ALA B C 1
ATOM 1358 O O . ALA B 1 55 ? 8.831 -66.667 -20.063 1.00 78.01 52 ALA B O 1
ATOM 1360 N N . ARG B 1 56 ? 7.089 -66.021 -18.754 1.00 68.66 53 ARG B N 1
ATOM 1361 C CA . ARG B 1 56 ? 6.083 -65.860 -19.810 1.00 67.11 53 ARG B CA 1
ATOM 1362 C C . ARG B 1 56 ? 6.263 -64.502 -20.508 1.00 68.00 53 ARG B C 1
ATOM 1363 O O . ARG B 1 56 ? 6.137 -64.402 -21.738 1.00 65.15 53 ARG B O 1
ATOM 1371 N N . LEU B 1 57 ? 6.514 -63.454 -19.681 1.00 65.01 54 LEU B N 1
ATOM 1372 C CA . LEU B 1 57 ? 6.736 -62.048 -20.058 1.00 64.19 54 LEU B CA 1
ATOM 1373 C C . LEU B 1 57 ? 7.791 -61.389 -19.200 1.00 66.56 54 LEU B C 1
ATOM 1374 O O . LEU B 1 57 ? 8.044 -61.812 -18.075 1.00 65.03 54 LEU B O 1
ATOM 1379 N N . ALA B 1 58 ? 8.342 -60.282 -19.710 1.00 64.15 55 ALA B N 1
ATOM 1380 C CA . ALA B 1 58 ? 9.345 -59.478 -19.035 1.00 63.91 55 ALA B CA 1
ATOM 1381 C C . ALA B 1 58 ? 9.226 -58.044 -19.509 1.00 67.62 55 ALA B C 1
ATOM 1382 O O . ALA B 1 58 ? 8.664 -57.777 -20.579 1.00 68.52 55 ALA B O 1
ATOM 1384 N N . GLY B 1 59 ? 9.691 -57.127 -18.687 1.00 61.16 56 GLY B N 1
ATOM 1385 C CA . GLY B 1 59 ? 9.593 -55.729 -19.036 1.00 59.51 56 GLY B CA 1
ATOM 1386 C C . GLY B 1 59 ? 10.002 -54.820 -17.920 1.00 61.43 56 GLY B C 1
ATOM 1387 O O . GLY B 1 59 ? 10.456 -55.282 -16.872 1.00 60.82 56 GLY B O 1
ATOM 1388 N N . TYR B 1 60 ? 9.822 -53.515 -18.164 1.00 63.36 57 TYR B N 1
ATOM 1389 C CA . TYR B 1 60 ? 10.177 -52.428 -17.273 1.00 62.52 57 TYR B CA 1
ATOM 1390 C C . TYR B 1 60 ? 8.930 -51.880 -16.591 1.00 61.62 57 TYR B C 1
ATOM 1391 O O . TYR B 1 60 ? 7.798 -52.123 -17.039 1.00 58.49 57 TYR B O 1
ATOM 1400 N N . THR B 1 61 ? 9.146 -51.130 -15.511 1.00 58.46 58 THR B N 1
ATOM 1401 C CA . THR B 1 61 ? 8.088 -50.401 -14.806 1.00 58.61 58 THR B CA 1
ATOM 1402 C C . THR B 1 61 ? 8.719 -49.170 -14.133 1.00 61.82 58 THR B C 1
ATOM 1403 O O . THR B 1 61 ? 9.825 -49.244 -13.599 1.00 61.85 58 THR B O 1
ATOM 1407 N N . GLU B 1 62 ? 8.015 -48.042 -14.208 1.00 56.68 59 GLU B N 1
ATOM 1408 C CA . GLU B 1 62 ? 8.425 -46.777 -13.628 1.00 56.43 59 GLU B CA 1
ATOM 1409 C C . GLU B 1 62 ? 7.371 -46.275 -12.658 1.00 58.77 59 GLU B C 1
ATOM 1410 O O . GLU B 1 62 ? 6.168 -46.348 -12.955 1.00 59.25 59 GLU B O 1
ATOM 1416 N N . TRP B 1 63 ? 7.821 -45.800 -11.483 1.00 53.10 60 TRP B N 1
ATOM 1417 C CA . TRP B 1 63 ? 6.943 -45.295 -10.424 1.00 53.16 60 TRP B CA 1
ATOM 1418 C C . TRP B 1 63 ? 7.486 -43.976 -9.821 1.00 56.73 60 TRP B C 1
ATOM 1419 O O . TRP B 1 63 ? 8.682 -43.647 -9.955 1.00 56.76 60 TRP B O 1
ATOM 1430 N N . HIS B 1 64 ? 6.602 -43.198 -9.180 1.00 52.19 61 HIS B N 1
ATOM 1431 C CA . HIS B 1 64 ? 7.087 -41.944 -8.606 1.00 52.08 61 HIS B CA 1
ATOM 1432 C C . HIS B 1 64 ? 6.241 -41.461 -7.453 1.00 58.25 61 HIS B C 1
ATOM 1433 O O . HIS B 1 64 ? 5.120 -41.943 -7.241 1.00 58.42 61 HIS B O 1
ATOM 1440 N N . ARG B 1 65 ? 6.814 -40.537 -6.682 1.00 57.38 62 ARG B N 1
ATOM 1441 C CA . ARG B 1 65 ? 6.134 -39.819 -5.620 1.00 58.71 62 ARG B CA 1
ATOM 1442 C C . ARG B 1 65 ? 6.261 -38.365 -5.952 1.00 59.24 62 ARG B C 1
ATOM 1443 O O . ARG B 1 65 ? 7.372 -37.834 -5.901 1.00 57.07 62 ARG B O 1
ATOM 1451 N N . THR B 1 66 ? 5.130 -37.729 -6.325 1.00 56.70 63 THR B N 1
ATOM 1452 C CA . THR B 1 66 ? 5.123 -36.329 -6.779 1.00 57.88 63 THR B CA 1
ATOM 1453 C C . THR B 1 66 ? 5.591 -35.380 -5.647 1.00 64.69 63 THR B C 1
ATOM 1454 O O . THR B 1 66 ? 5.336 -35.640 -4.466 1.00 65.75 63 THR B O 1
ATOM 1458 N N . ALA B 1 67 ? 6.309 -34.315 -6.030 1.00 60.02 64 ALA B N 1
ATOM 1459 C CA . ALA B 1 67 ? 6.847 -33.340 -5.100 1.00 60.84 64 ALA B CA 1
ATOM 1460 C C . ALA B 1 67 ? 5.745 -32.464 -4.539 1.00 66.47 64 ALA B C 1
ATOM 1461 O O . ALA B 1 67 ? 4.658 -32.398 -5.118 1.00 68.12 64 ALA B O 1
ATOM 1463 N N . GLY B 1 68 ? 6.059 -31.770 -3.446 1.00 61.33 65 GLY B N 1
ATOM 1464 C CA . GLY B 1 68 ? 5.175 -30.811 -2.788 1.00 60.86 65 GLY B CA 1
ATOM 1465 C C . GLY B 1 68 ? 5.927 -30.084 -1.696 1.00 61.28 65 GLY B C 1
ATOM 1466 O O . GLY B 1 68 ? 7.102 -30.376 -1.486 1.00 59.14 65 GLY B O 1
ATOM 1467 N N . ALA B 1 69 ? 5.270 -29.157 -0.976 1.00 58.31 66 ALA B N 1
ATOM 1468 C CA . ALA B 1 69 ? 5.921 -28.413 0.116 1.00 57.60 66 ALA B CA 1
ATOM 1469 C C . ALA B 1 69 ? 6.482 -29.381 1.137 1.00 62.09 66 ALA B C 1
ATOM 1470 O O . ALA B 1 69 ? 5.730 -30.175 1.683 1.00 62.41 66 ALA B O 1
ATOM 1472 N N . GLY B 1 70 ? 7.805 -29.382 1.294 1.00 59.22 67 GLY B N 1
ATOM 1473 C CA . GLY B 1 70 ? 8.535 -30.250 2.217 1.00 59.29 67 GLY B CA 1
ATOM 1474 C C . GLY B 1 70 ? 8.623 -31.712 1.825 1.00 65.41 67 GLY B C 1
ATOM 1475 O O . GLY B 1 70 ? 9.004 -32.554 2.656 1.00 67.09 67 GLY B O 1
ATOM 1476 N N . VAL B 1 71 ? 8.235 -32.038 0.563 1.00 59.97 68 VAL B N 1
ATOM 1477 C CA . VAL B 1 71 ? 8.221 -33.409 0.027 1.00 57.78 68 VAL B CA 1
ATOM 1478 C C . VAL B 1 71 ? 8.947 -33.423 -1.333 1.00 61.69 68 VAL B C 1
ATOM 1479 O O . VAL B 1 71 ? 8.532 -32.718 -2.273 1.00 59.93 68 VAL B O 1
ATOM 1483 N N . ALA B 1 72 ? 10.053 -34.204 -1.424 1.00 57.23 69 ALA B N 1
ATOM 1484 C CA . ALA B 1 72 ? 10.835 -34.230 -2.663 1.00 55.86 69 ALA B CA 1
ATOM 1485 C C . ALA B 1 72 ? 10.291 -35.259 -3.638 1.00 58.94 69 ALA B C 1
ATOM 1486 O O . ALA B 1 72 ? 9.684 -36.252 -3.230 1.00 58.94 69 ALA B O 1
ATOM 1488 N N . TYR B 1 73 ? 10.508 -35.010 -4.930 1.00 54.96 70 TYR B N 1
ATOM 1489 C CA . TYR B 1 73 ? 10.136 -35.889 -6.033 1.00 55.23 70 TYR B CA 1
ATOM 1490 C C . TYR B 1 73 ? 11.034 -37.137 -5.993 1.00 61.51 70 TYR B C 1
ATOM 1491 O O . TYR B 1 73 ? 12.260 -37.007 -5.978 1.00 63.44 70 TYR B O 1
ATOM 1500 N N . VAL B 1 74 ? 10.433 -38.324 -5.931 1.00 56.82 71 VAL B N 1
ATOM 1501 C CA . VAL B 1 74 ? 11.180 -39.578 -5.855 1.00 57.54 71 VAL B CA 1
ATOM 1502 C C . VAL B 1 74 ? 10.796 -40.462 -7.050 1.00 61.36 71 VAL B C 1
ATOM 1503 O O . VAL B 1 74 ? 9.611 -40.608 -7.321 1.00 58.98 71 VAL B O 1
ATOM 1507 N N . THR B 1 75 ? 11.798 -41.019 -7.768 1.00 59.35 72 THR B N 1
ATOM 1508 C CA . THR B 1 75 ? 11.585 -41.961 -8.879 1.00 59.25 72 THR B CA 1
ATOM 1509 C C . THR B 1 75 ? 12.066 -43.349 -8.496 1.00 64.21 72 THR B C 1
ATOM 1510 O O . THR B 1 75 ? 13.168 -43.494 -7.982 1.00 64.77 72 THR B O 1
ATOM 1514 N N . VAL B 1 76 ? 11.266 -44.368 -8.779 1.00 61.40 73 VAL B N 1
ATOM 1515 C CA . VAL B 1 76 ? 11.599 -45.772 -8.508 1.00 61.83 73 VAL B CA 1
ATOM 1516 C C . VAL B 1 76 ? 11.181 -46.596 -9.736 1.00 67.41 73 VAL B C 1
ATOM 1517 O O . VAL B 1 76 ? 10.020 -46.563 -10.165 1.00 67.03 73 VAL B O 1
ATOM 1521 N N . GLY B 1 77 ? 12.155 -47.288 -10.297 1.00 64.78 74 GLY B N 1
ATOM 1522 C CA . GLY B 1 77 ? 11.997 -48.160 -11.447 1.00 64.06 74 GLY B CA 1
ATOM 1523 C C . GLY B 1 77 ? 12.741 -49.465 -11.254 1.00 68.99 74 GLY B C 1
ATOM 1524 O O . GLY B 1 77 ? 13.714 -49.546 -10.497 1.00 68.14 74 GLY B O 1
ATOM 1525 N N . TRP B 1 78 ? 12.252 -50.510 -11.907 1.00 66.91 75 TRP B N 1
ATOM 1526 C CA . TRP B 1 78 ? 12.839 -51.844 -11.881 1.00 67.31 75 TRP B CA 1
ATOM 1527 C C . TRP B 1 78 ? 12.360 -52.629 -13.077 1.00 69.77 75 TRP B C 1
ATOM 1528 O O . TRP B 1 78 ? 11.378 -52.252 -13.726 1.00 64.88 75 TRP B O 1
ATOM 1539 N N . ASP B 1 79 ? 13.069 -53.721 -13.371 1.00 70.90 76 ASP B N 1
ATOM 1540 C CA . ASP B 1 79 ? 12.665 -54.689 -14.386 1.00 70.25 76 ASP B CA 1
ATOM 1541 C C . ASP B 1 79 ? 11.866 -55.751 -13.668 1.00 70.91 76 ASP B C 1
ATOM 1542 O O . ASP B 1 79 ? 12.090 -55.958 -12.479 1.00 71.83 76 ASP B O 1
ATOM 1547 N N . TRP B 1 80 ? 10.891 -56.365 -14.345 1.00 65.33 77 TRP B N 1
ATOM 1548 C CA . TRP B 1 80 ? 10.018 -57.387 -13.762 1.00 64.27 77 TRP B CA 1
ATOM 1549 C C . TRP B 1 80 ? 9.865 -58.570 -14.703 1.00 69.22 77 TRP B C 1
ATOM 1550 O O . TRP B 1 80 ? 10.093 -58.446 -15.912 1.00 68.76 77 TRP B O 1
ATOM 1561 N N . TYR B 1 81 ? 9.436 -59.704 -14.151 1.00 66.61 78 TYR B N 1
ATOM 1562 C CA . TYR B 1 81 ? 9.142 -60.882 -14.939 1.00 66.87 78 TYR B CA 1
ATOM 1563 C C . TYR B 1 81 ? 7.960 -61.607 -14.343 1.00 69.87 78 TYR B C 1
ATOM 1564 O O . TYR B 1 81 ? 7.699 -61.540 -13.136 1.00 68.88 78 TYR B O 1
ATOM 1573 N N . LEU B 1 82 ? 7.231 -62.272 -15.234 1.00 67.40 79 LEU B N 1
ATOM 1574 C CA . LEU B 1 82 ? 6.040 -63.061 -14.971 1.00 66.90 79 LEU B CA 1
ATOM 1575 C C . LEU B 1 82 ? 6.407 -64.546 -15.035 1.00 73.13 79 LEU B C 1
ATOM 1576 O O . LEU B 1 82 ? 6.572 -65.095 -16.130 1.00 71.89 79 LEU B O 1
ATOM 1581 N N . GLU B 1 83 ? 6.598 -65.164 -13.847 1.00 73.23 80 GLU B N 1
ATOM 1582 C CA . GLU B 1 83 ? 6.965 -66.582 -13.659 1.00 75.41 80 GLU B CA 1
ATOM 1583 C C . GLU B 1 83 ? 5.845 -67.478 -14.197 1.00 78.83 80 GLU B C 1
ATOM 1584 O O . GLU B 1 83 ? 4.666 -67.204 -13.945 1.00 77.62 80 GLU B O 1
ATOM 1590 N N . ARG B 1 84 ? 6.215 -68.515 -14.972 1.00 79.57 81 ARG B N 1
ATOM 1591 C CA . ARG B 1 84 ? 5.251 -69.432 -15.584 1.00 81.16 81 ARG B CA 1
ATOM 1592 C C . ARG B 1 84 ? 4.530 -70.316 -14.565 1.00 84.13 81 ARG B C 1
ATOM 1593 O O . ARG B 1 84 ? 3.309 -70.456 -14.641 1.00 83.24 81 ARG B O 1
ATOM 1601 N N . ALA B 1 85 ? 5.285 -70.935 -13.646 1.00 81.93 82 ALA B N 1
ATOM 1602 C CA . ALA B 1 85 ? 4.770 -71.884 -12.647 1.00 82.42 82 ALA B CA 1
ATOM 1603 C C . ALA B 1 85 ? 3.749 -71.264 -11.687 1.00 86.49 82 ALA B C 1
ATOM 1604 O O . ALA B 1 85 ? 2.857 -71.972 -11.216 1.00 88.18 82 ALA B O 1
ATOM 1606 N N . THR B 1 86 ? 3.859 -69.956 -11.418 1.00 80.95 83 THR B N 1
ATOM 1607 C CA . THR B 1 86 ? 2.990 -69.290 -10.450 1.00 80.13 83 THR B CA 1
ATOM 1608 C C . THR B 1 86 ? 2.040 -68.269 -11.083 1.00 81.32 83 THR B C 1
ATOM 1609 O O . THR B 1 86 ? 0.919 -68.102 -10.599 1.00 80.92 83 THR B O 1
ATOM 1613 N N . GLY B 1 87 ? 2.505 -67.569 -12.116 1.00 75.30 84 GLY B N 1
ATOM 1614 C CA . GLY B 1 87 ? 1.727 -66.514 -12.752 1.00 73.79 84 GLY B CA 1
ATOM 1615 C C . GLY B 1 87 ? 1.804 -65.211 -11.970 1.00 73.92 84 GLY B C 1
ATOM 1616 O O . GLY B 1 87 ? 1.019 -64.293 -12.210 1.00 73.34 84 GLY B O 1
ATOM 1617 N N . THR B 1 88 ? 2.750 -65.126 -11.019 1.00 68.32 85 THR B N 1
ATOM 1618 C CA . THR B 1 88 ? 2.967 -63.951 -10.179 1.00 67.46 85 THR B CA 1
ATOM 1619 C C . THR B 1 88 ? 4.095 -63.093 -10.730 1.00 68.47 85 THR B C 1
ATOM 1620 O O . THR B 1 88 ? 5.027 -63.618 -11.353 1.00 67.04 85 THR B O 1
ATOM 1624 N N . PHE B 1 89 ? 4.033 -61.784 -10.451 1.00 63.85 86 PHE B N 1
ATOM 1625 C CA . PHE B 1 89 ? 5.051 -60.819 -10.867 1.00 63.68 86 PHE B CA 1
ATOM 1626 C C . PHE B 1 89 ? 6.225 -60.770 -9.862 1.00 71.30 86 PHE B C 1
ATOM 1627 O O . PHE B 1 89 ? 5.992 -60.820 -8.648 1.00 71.88 86 PHE B O 1
ATOM 1635 N N . VAL B 1 90 ? 7.485 -60.714 -10.384 1.00 69.82 87 VAL B N 1
ATOM 1636 C CA . VAL B 1 90 ? 8.752 -60.697 -9.621 1.00 71.04 87 VAL B CA 1
ATOM 1637 C C . VAL B 1 90 ? 9.698 -59.577 -10.097 1.00 75.65 87 VAL B C 1
ATOM 1638 O O . VAL B 1 90 ? 9.870 -59.393 -11.300 1.00 73.42 87 VAL B O 1
ATOM 1642 N N . ILE B 1 91 ? 10.374 -58.901 -9.144 1.00 75.58 88 ILE B N 1
ATOM 1643 C CA . ILE B 1 91 ? 11.399 -57.885 -9.418 1.00 76.99 88 ILE B CA 1
ATOM 1644 C C . ILE B 1 91 ? 12.623 -58.648 -9.931 1.00 83.64 88 ILE B C 1
ATOM 1645 O O . ILE B 1 91 ? 13.274 -59.358 -9.160 1.00 84.20 88 ILE B O 1
ATOM 1650 N N . ALA B 1 92 ? 12.871 -58.568 -11.245 1.00 81.38 89 ALA B N 1
ATOM 1651 C CA . ALA B 1 92 ? 13.985 -59.237 -11.914 1.00 81.96 89 ALA B CA 1
ATOM 1652 C C . ALA B 1 92 ? 15.327 -58.728 -11.382 1.00 89.64 89 ALA B C 1
ATOM 1653 O O . ALA B 1 92 ? 15.545 -57.511 -11.289 1.00 91.15 89 ALA B O 1
ATOM 1655 N N . GLY B 1 93 ? 16.173 -59.678 -10.981 1.00 87.05 90 GLY B N 1
ATOM 1656 C CA . GLY B 1 93 ? 17.510 -59.458 -10.439 1.00 88.06 90 GLY B CA 1
ATOM 1657 C C . GLY B 1 93 ? 17.608 -58.598 -9.196 1.00 92.62 90 GLY B C 1
ATOM 1658 O O . GLY B 1 93 ? 18.703 -58.123 -8.880 1.00 93.72 90 GLY B O 1
ATOM 1659 N N . GLY B 1 94 ? 16.471 -58.376 -8.517 1.00 88.55 91 GLY B N 1
ATOM 1660 C CA . GLY B 1 94 ? 16.359 -57.531 -7.325 1.00 89.71 91 GLY B CA 1
ATOM 1661 C C . GLY B 1 94 ? 16.839 -56.091 -7.500 1.00 96.24 91 GLY B C 1
ATOM 1662 O O . GLY B 1 94 ? 16.833 -55.314 -6.538 1.00 97.25 91 GLY B O 1
ATOM 1663 N N . ASP B 1 95 ? 17.286 -55.729 -8.727 1.00 93.23 92 ASP B N 1
ATOM 1664 C CA . ASP B 1 95 ? 17.837 -54.415 -9.070 1.00 94.92 92 ASP B CA 1
ATOM 1665 C C . ASP B 1 95 ? 16.725 -53.361 -9.132 1.00 95.98 92 ASP B C 1
ATOM 1666 O O . ASP B 1 95 ? 15.776 -53.492 -9.920 1.00 94.04 92 ASP B O 1
ATOM 1671 N N . VAL B 1 96 ? 16.843 -52.336 -8.263 1.00 91.50 93 VAL B N 1
ATOM 1672 C CA . VAL B 1 96 ? 15.909 -51.218 -8.158 1.00 90.44 93 VAL B CA 1
ATOM 1673 C C . VAL B 1 96 ? 16.671 -49.929 -8.466 1.00 95.43 93 VAL B C 1
ATOM 1674 O O . VAL B 1 96 ? 17.626 -49.586 -7.755 1.00 96.98 93 VAL B O 1
ATOM 1678 N N . ARG B 1 97 ? 16.255 -49.239 -9.556 1.00 69.04 94 ARG B N 1
ATOM 1679 C CA . ARG B 1 97 ? 16.803 -47.965 -9.990 1.00 67.92 94 ARG B CA 1
ATOM 1680 C C . ARG B 1 97 ? 15.945 -46.877 -9.400 1.00 71.95 94 ARG B C 1
ATOM 1681 O O . ARG B 1 97 ? 14.725 -46.932 -9.503 1.00 73.20 94 ARG B O 1
ATOM 1689 N N . SER B 1 98 ? 16.575 -45.919 -8.722 1.00 67.26 95 SER B N 1
ATOM 1690 C CA . SER B 1 98 ? 15.884 -44.836 -8.037 1.00 66.32 95 SER B CA 1
ATOM 1691 C C . SER B 1 98 ? 16.815 -43.621 -7.851 1.00 70.04 95 SER B C 1
ATOM 1692 O O . SER B 1 98 ? 17.996 -43.688 -8.220 1.00 70.39 95 SER B O 1
ATOM 1695 N N . ASN B 1 99 ? 16.275 -42.514 -7.297 1.00 65.29 96 ASN B N 1
ATOM 1696 C CA . ASN B 1 99 ? 17.023 -41.287 -6.990 1.00 64.57 96 ASN B CA 1
ATOM 1697 C C . ASN B 1 99 ? 17.121 -41.137 -5.449 1.00 70.30 96 ASN B C 1
ATOM 1698 O O . ASN B 1 99 ? 17.259 -40.027 -4.932 1.00 68.46 96 ASN B O 1
ATOM 1703 N N . VAL B 1 100 ? 17.035 -42.282 -4.729 1.00 70.41 97 VAL B N 1
ATOM 1704 C CA . VAL B 1 100 ? 17.020 -42.366 -3.266 1.00 70.98 97 VAL B CA 1
ATOM 1705 C C . VAL B 1 100 ? 18.292 -43.034 -2.707 1.00 75.33 97 VAL B C 1
ATOM 1706 O O . VAL B 1 100 ? 18.828 -43.992 -3.276 1.00 73.36 97 VAL B O 1
ATOM 1718 N N . ALA B 1 102 ? 19.329 -44.247 1.237 1.00 78.39 99 ALA B N 1
ATOM 1719 C CA . ALA B 1 102 ? 18.832 -44.526 2.581 1.00 78.93 99 ALA B CA 1
ATOM 1720 C C . ALA B 1 102 ? 19.802 -44.049 3.675 1.00 82.12 99 ALA B C 1
ATOM 1721 O O . ALA B 1 102 ? 21.031 -44.146 3.529 1.00 80.18 99 ALA B O 1
ATOM 1723 N N . ILE B 1 103 ? 19.210 -43.505 4.765 1.00 79.50 100 ILE B N 1
ATOM 1724 C CA . ILE B 1 103 ? 19.886 -43.010 5.969 1.00 92.66 100 ILE B CA 1
ATOM 1725 C C . ILE B 1 103 ? 19.130 -43.543 7.215 1.00 132.34 100 ILE B C 1
ATOM 1726 O O . ILE B 1 103 ? 19.675 -43.604 8.321 1.00 97.19 100 ILE B O 1
ATOM 1731 N N . ALA B 1 108 ? 23.250 -41.111 8.039 1.00 89.92 105 ALA B N 1
ATOM 1732 C CA . ALA B 1 108 ? 24.423 -41.778 7.471 1.00 89.79 105 ALA B CA 1
ATOM 1733 C C . ALA B 1 108 ? 24.058 -42.688 6.270 1.00 92.33 105 ALA B C 1
ATOM 1734 O O . ALA B 1 108 ? 23.168 -43.534 6.392 1.00 91.47 105 ALA B O 1
ATOM 1736 N N . ASP B 1 109 ? 24.778 -42.525 5.128 1.00 87.98 106 ASP B N 1
ATOM 1737 C CA . ASP B 1 109 ? 24.592 -43.265 3.865 1.00 86.86 106 ASP B CA 1
ATOM 1738 C C . ASP B 1 109 ? 24.815 -44.789 3.990 1.00 93.24 106 ASP B C 1
ATOM 1739 O O . ASP B 1 109 ? 25.900 -45.250 4.369 1.00 94.11 106 ASP B O 1
ATOM 1744 N N . ILE B 1 110 ? 23.780 -45.548 3.586 1.00 89.12 107 ILE B N 1
ATOM 1745 C CA . ILE B 1 110 ? 23.660 -47.005 3.662 1.00 89.07 107 ILE B CA 1
ATOM 1746 C C . ILE B 1 110 ? 24.140 -47.706 2.338 1.00 92.63 107 ILE B C 1
ATOM 1747 O O . ILE B 1 110 ? 24.390 -48.916 2.337 1.00 91.53 107 ILE B O 1
ATOM 1752 N N . GLY B 1 111 ? 24.328 -46.936 1.271 1.00 89.61 108 GLY B N 1
ATOM 1753 C CA . GLY B 1 111 ? 24.818 -47.455 -0.003 1.00 90.49 108 GLY B CA 1
ATOM 1754 C C . GLY B 1 111 ? 23.748 -47.819 -1.016 1.00 95.01 108 GLY B C 1
ATOM 1755 O O . GLY B 1 111 ? 22.626 -48.173 -0.639 1.00 93.13 108 GLY B O 1
ATOM 1764 N N . LEU B 1 113 ? 23.505 -50.502 -3.109 1.00 96.19 110 LEU B N 1
ATOM 1765 C CA . LEU B 1 113 ? 23.149 -51.918 -3.018 1.00 95.96 110 LEU B CA 1
ATOM 1766 C C . LEU B 1 113 ? 22.195 -52.219 -1.831 1.00 98.37 110 LEU B C 1
ATOM 1767 O O . LEU B 1 113 ? 21.250 -53.006 -1.997 1.00 97.70 110 LEU B O 1
ATOM 1772 N N . ARG B 1 114 ? 22.425 -51.578 -0.658 1.00 93.32 111 ARG B N 1
ATOM 1773 C CA . ARG B 1 114 ? 21.600 -51.786 0.536 1.00 92.08 111 ARG B CA 1
ATOM 1774 C C . ARG B 1 114 ? 20.300 -50.974 0.479 1.00 95.61 111 ARG B C 1
ATOM 1775 O O . ARG B 1 114 ? 19.287 -51.435 1.009 1.00 96.30 111 ARG B O 1
ATOM 1783 N N . THR B 1 115 ? 20.322 -49.772 -0.155 1.00 90.42 112 THR B N 1
ATOM 1784 C CA . THR B 1 115 ? 19.131 -48.918 -0.308 1.00 88.70 112 THR B CA 1
ATOM 1785 C C . THR B 1 115 ? 18.139 -49.624 -1.248 1.00 88.70 112 THR B C 1
ATOM 1786 O O . THR B 1 115 ? 16.935 -49.592 -0.984 1.00 87.35 112 THR B O 1
ATOM 1790 N N . ALA B 1 116 ? 18.657 -50.260 -2.333 1.00 84.29 113 ALA B N 1
ATOM 1791 C CA . ALA B 1 116 ? 17.873 -51.005 -3.326 1.00 84.28 113 ALA B CA 1
ATOM 1792 C C . ALA B 1 116 ? 17.113 -52.154 -2.653 1.00 88.75 113 ALA B C 1
ATOM 1793 O O . ALA B 1 116 ? 15.928 -52.360 -2.958 1.00 89.08 113 ALA B O 1
ATOM 1795 N N . ALA B 1 117 ? 17.780 -52.851 -1.690 1.00 83.54 114 ALA B N 1
ATOM 1796 C CA . ALA B 1 117 ? 17.201 -53.941 -0.903 1.00 82.53 114 ALA B CA 1
ATOM 1797 C C . ALA B 1 117 ? 16.041 -53.427 -0.039 1.00 85.08 114 ALA B C 1
ATOM 1798 O O . ALA B 1 117 ? 14.990 -54.068 -0.002 1.00 84.84 114 ALA B O 1
ATOM 1800 N N . ALA B 1 118 ? 16.217 -52.250 0.616 1.00 80.43 115 ALA B N 1
ATOM 1801 C CA . ALA B 1 118 ? 15.196 -51.598 1.466 1.00 80.00 115 ALA B CA 1
ATOM 1802 C C . ALA B 1 118 ? 13.980 -51.154 0.655 1.00 82.30 115 ALA B C 1
ATOM 1803 O O . ALA B 1 118 ? 12.862 -51.128 1.185 1.00 81.13 115 ALA B O 1
ATOM 1805 N N . LEU B 1 119 ? 14.207 -50.782 -0.627 1.00 78.27 116 LEU B N 1
ATOM 1806 C CA . LEU B 1 119 ? 13.145 -50.378 -1.550 1.00 77.02 116 LEU B CA 1
ATOM 1807 C C . LEU B 1 119 ? 12.391 -51.625 -2.003 1.00 81.95 116 LEU B C 1
ATOM 1808 O O . LEU B 1 119 ? 11.163 -51.626 -1.966 1.00 81.83 116 LEU B O 1
ATOM 1813 N N . ALA B 1 120 ? 13.126 -52.707 -2.350 1.00 79.30 117 ALA B N 1
ATOM 1814 C CA . ALA B 1 120 ? 12.561 -54.013 -2.731 1.00 79.84 117 ALA B CA 1
ATOM 1815 C C . ALA B 1 120 ? 11.610 -54.521 -1.632 1.00 84.68 117 ALA B C 1
ATOM 1816 O O . ALA B 1 120 ? 10.580 -55.136 -1.937 1.00 86.77 117 ALA B O 1
ATOM 1818 N N . ALA B 1 121 ? 11.945 -54.212 -0.360 1.00 78.53 118 ALA B N 1
ATOM 1819 C CA . ALA B 1 121 ? 11.151 -54.528 0.822 1.00 78.13 118 ALA B CA 1
ATOM 1820 C C . ALA B 1 121 ? 9.862 -53.687 0.854 1.00 83.19 118 ALA B C 1
ATOM 1821 O O . ALA B 1 121 ? 8.809 -54.192 1.251 1.00 83.54 118 ALA B O 1
ATOM 1823 N N . ARG B 1 122 ? 9.944 -52.402 0.424 1.00 79.67 119 ARG B N 1
ATOM 1824 C CA . ARG B 1 122 ? 8.792 -51.496 0.387 1.00 79.22 119 ARG B CA 1
ATOM 1825 C C . ARG B 1 122 ? 7.845 -51.911 -0.734 1.00 82.58 119 ARG B C 1
ATOM 1826 O O . ARG B 1 122 ? 6.637 -51.725 -0.613 1.00 82.37 119 ARG B O 1
ATOM 1834 N N . LEU B 1 123 ? 8.413 -52.443 -1.828 1.00 79.86 120 LEU B N 1
ATOM 1835 C CA . LEU B 1 123 ? 7.688 -52.867 -3.022 1.00 80.97 120 LEU B CA 1
ATOM 1836 C C . LEU B 1 123 ? 6.931 -54.172 -2.772 1.00 87.40 120 LEU B C 1
ATOM 1837 O O . LEU B 1 123 ? 5.840 -54.370 -3.324 1.00 87.34 120 LEU B O 1
ATOM 1842 N N . ALA B 1 124 ? 7.502 -55.037 -1.905 1.00 85.02 121 ALA B N 1
ATOM 1843 C CA . ALA B 1 124 ? 6.906 -56.297 -1.473 1.00 85.41 121 ALA B CA 1
ATOM 1844 C C . ALA B 1 124 ? 5.542 -56.014 -0.834 1.00 91.19 121 ALA B C 1
ATOM 1845 O O . ALA B 1 124 ? 4.549 -56.644 -1.201 1.00 92.44 121 ALA B O 1
ATOM 1847 N N . ALA B 1 125 ? 5.485 -54.982 0.032 1.00 87.31 122 ALA B N 1
ATOM 1848 C CA . ALA B 1 125 ? 4.280 -54.563 0.746 1.00 87.80 122 ALA B CA 1
ATOM 1849 C C . ALA B 1 125 ? 3.511 -53.431 0.035 1.00 87.69 122 ALA B C 1
ATOM 1850 O O . ALA B 1 125 ? 2.861 -52.657 0.728 1.00 87.05 122 ALA B O 1
ATOM 1852 N N . LEU B 1 126 ? 3.516 -53.369 -1.321 1.00 83.71 123 LEU B N 1
ATOM 1853 C CA . LEU B 1 126 ? 2.876 -52.265 -2.066 1.00 81.99 123 LEU B CA 1
ATOM 1854 C C . LEU B 1 126 ? 1.787 -52.653 -3.126 1.00 81.24 123 LEU B C 1
ATOM 1855 O O . LEU B 1 126 ? 0.915 -51.818 -3.418 1.00 81.13 123 LEU B O 1
ATOM 1860 N N . ASP B 1 127 ? 1.865 -53.865 -3.713 1.00 72.67 124 ASP B N 1
ATOM 1861 C CA . ASP B 1 127 ? 0.996 -54.384 -4.785 1.00 69.84 124 ASP B CA 1
ATOM 1862 C C . ASP B 1 127 ? 1.188 -53.617 -6.095 1.00 69.22 124 ASP B C 1
ATOM 1863 O O . ASP B 1 127 ? 0.242 -53.112 -6.703 1.00 68.38 124 ASP B O 1
ATOM 1868 N N . TRP B 1 128 ? 2.428 -53.626 -6.566 1.00 63.87 125 TRP B N 1
ATOM 1869 C CA . TRP B 1 128 ? 2.822 -53.090 -7.860 1.00 61.46 125 TRP B CA 1
ATOM 1870 C C . TRP B 1 128 ? 2.374 -54.045 -9.018 1.00 62.85 125 TRP B C 1
ATOM 1871 O O . TRP B 1 128 ? 2.090 -53.538 -10.103 1.00 62.12 125 TRP B O 1
ATOM 1882 N N . PRO B 1 129 ? 2.315 -55.400 -8.856 1.00 58.45 126 PRO B N 1
ATOM 1883 C CA . PRO B 1 129 ? 1.867 -56.251 -9.977 1.00 57.31 126 PRO B CA 1
ATOM 1884 C C . PRO B 1 129 ? 0.483 -55.891 -10.522 1.00 58.83 126 PRO B C 1
ATOM 1885 O O . PRO B 1 129 ? 0.258 -56.044 -11.720 1.00 59.42 126 PRO B O 1
ATOM 1889 N N . ALA B 1 130 ? -0.457 -55.457 -9.650 1.00 53.08 127 ALA B N 1
ATOM 1890 C CA . ALA B 1 130 ? -1.815 -55.086 -10.080 1.00 51.16 127 ALA B CA 1
ATOM 1891 C C . ALA B 1 130 ? -1.729 -53.869 -11.020 1.00 53.65 127 ALA B C 1
ATOM 1892 O O . ALA B 1 130 ? -2.331 -53.890 -12.091 1.00 53.66 127 ALA B O 1
ATOM 1894 N N . ALA B 1 131 ? -0.892 -52.882 -10.685 1.00 48.85 128 ALA B N 1
ATOM 1895 C CA . ALA B 1 131 ? -0.711 -51.698 -11.552 1.00 48.18 128 ALA B CA 1
ATOM 1896 C C . ALA B 1 131 ? 0.013 -52.058 -12.886 1.00 51.36 128 ALA B C 1
ATOM 1897 O O . ALA B 1 131 ? -0.369 -51.529 -13.930 1.00 49.68 128 ALA B O 1
ATOM 1899 N N . VAL B 1 132 ? 1.004 -52.976 -12.859 1.00 50.11 129 VAL B N 1
ATOM 1900 C CA . VAL B 1 132 ? 1.738 -53.392 -14.081 1.00 50.50 129 VAL B CA 1
ATOM 1901 C C . VAL B 1 132 ? 0.801 -54.115 -15.053 1.00 53.41 129 VAL B C 1
ATOM 1902 O O . VAL B 1 132 ? 0.738 -53.747 -16.238 1.00 51.77 129 VAL B O 1
ATOM 1906 N N . ALA B 1 133 ? 0.096 -55.149 -14.544 1.00 48.53 130 ALA B N 1
ATOM 1907 C CA . ALA B 1 133 ? -0.823 -55.976 -15.303 1.00 48.05 130 ALA B CA 1
ATOM 1908 C C . ALA B 1 133 ? -1.905 -55.118 -15.948 1.00 52.18 130 ALA B C 1
ATOM 1909 O O . ALA B 1 133 ? -2.186 -55.275 -17.128 1.00 53.25 130 ALA B O 1
ATOM 1911 N N . SER B 1 134 ? -2.465 -54.194 -15.181 1.00 48.95 131 SER B N 1
ATOM 1912 C CA . SER B 1 134 ? -3.484 -53.251 -15.606 1.00 49.57 131 SER B CA 1
ATOM 1913 C C . SER B 1 134 ? -2.946 -52.352 -16.743 1.00 52.63 131 SER B C 1
ATOM 1914 O O . SER B 1 134 ? -3.660 -52.124 -17.723 1.00 51.96 131 SER B O 1
ATOM 1917 N N . ALA B 1 135 ? -1.694 -51.880 -16.634 1.00 49.12 132 ALA B N 1
ATOM 1918 C CA . ALA B 1 135 ? -1.117 -51.015 -17.673 1.00 49.53 132 ALA B CA 1
ATOM 1919 C C . ALA B 1 135 ? -0.828 -51.831 -18.958 1.00 55.18 132 ALA B C 1
ATOM 1920 O O . ALA B 1 135 ? -0.999 -51.325 -20.078 1.00 55.40 132 ALA B O 1
ATOM 1922 N N . LEU B 1 136 ? -0.433 -53.098 -18.776 1.00 50.61 133 LEU B N 1
ATOM 1923 C CA . LEU B 1 136 ? -0.144 -54.003 -19.881 1.00 51.33 133 LEU B CA 1
ATOM 1924 C C . LEU B 1 136 ? -1.396 -54.289 -20.724 1.00 56.75 133 LEU B C 1
ATOM 1925 O O . LEU B 1 136 ? -1.313 -54.336 -21.961 1.00 58.79 133 LEU B O 1
ATOM 1930 N N . LEU B 1 137 ? -2.548 -54.382 -20.056 1.00 51.72 134 LEU B N 1
ATOM 1931 C CA . LEU B 1 137 ? -3.851 -54.613 -20.682 1.00 52.59 134 LEU B CA 1
ATOM 1932 C C . LEU B 1 137 ? -4.347 -53.352 -21.401 1.00 59.26 134 LEU B C 1
ATOM 1933 O O . LEU B 1 137 ? -4.989 -53.461 -22.434 1.00 60.57 134 LEU B O 1
ATOM 1938 N N . GLY B 1 138 ? -4.036 -52.184 -20.857 1.00 58.41 135 GLY B N 1
ATOM 1939 C CA . GLY B 1 138 ? -4.417 -50.896 -21.433 1.00 60.27 135 GLY B CA 1
ATOM 1940 C C . GLY B 1 138 ? -3.753 -50.569 -22.760 1.00 68.25 135 GLY B C 1
ATOM 1941 O O . GLY B 1 138 ? -4.322 -49.818 -23.559 1.00 69.43 135 GLY B O 1
ATOM 1942 N N . HIS B 1 139 ? -2.543 -51.136 -23.008 1.00 66.88 136 HIS B N 1
ATOM 1943 C CA . HIS B 1 139 ? -1.755 -50.908 -24.236 1.00 68.91 136 HIS B CA 1
ATOM 1944 C C . HIS B 1 139 ? -2.406 -51.576 -25.472 1.00 75.93 136 HIS B C 1
ATOM 1945 O O . HIS B 1 139 ? -2.231 -51.078 -26.584 1.00 75.58 136 HIS B O 1
ATOM 1952 N N . ASN B 1 140 ? -3.202 -52.656 -25.258 1.00 75.04 137 ASN B N 1
ATOM 1953 C CA . ASN B 1 140 ? -3.912 -53.397 -26.311 1.00 77.32 137 ASN B CA 1
ATOM 1954 C C . ASN B 1 140 ? -5.161 -52.657 -26.829 1.00 83.59 137 ASN B C 1
ATOM 1955 O O . ASN B 1 140 ? -5.752 -53.108 -27.813 1.00 85.97 137 ASN B O 1
ATOM 1960 N N . ASP B 1 141 ? -5.540 -51.515 -26.197 1.00 79.54 138 ASP B N 1
ATOM 1961 C CA . ASP B 1 141 ? -6.712 -50.711 -26.557 1.00 97.50 138 ASP B CA 1
ATOM 1962 C C . ASP B 1 141 ? -6.332 -49.541 -27.463 1.00 118.61 138 ASP B C 1
ATOM 1963 O O . ASP B 1 141 ? -7.184 -49.025 -28.189 1.00 88.67 138 ASP B O 1
#

Solvent-accessible surface area: 14359 Å² total

CATH classification: 3.10.450.610

Radius of gyration: 26.92 Å; Cα contacts (8 Å, |Δi|>4): 518; chains: 2; bounding box: 42×87×39 Å

Sequence (265 aa):
TSPLLHPVPGPSPDGYVRLSEGALAALVLDHVASGLDPSLLAELRDNAIDARLAGYTEWHRTAGAGVAYVTVGWDWYLERATGTFVIAGGDVRSNVAIDAKGADIGLRTAAALAARLAALDWPAAVASALLGHNDSPLLHPVPGPSPDGYVRLSEGALAALVLDHVASGLDPSLLAELRDNAIDARLAGYTEWHRTAGAGVAYVTVGWDWYLERATGTFVIAGGDVRSNVAIADIGLRTAAALAARLAALDWPAAVASALLGHND